Protein AF-A0A2D6YEF2-F1 (afdb_monomer)

Sequence (203 aa):
MHTFGLIISHMIIDLLSVIAIGTLFIRFSEKKTMFIAQSYCLVLIFKCYLKAYIGMPLSEWMMLLGWSIPSGHTIAYGTVYGLILDPRKQLLQFLVVILLTGSALVYCGYHQPIDILVAAMFLFLILTFLRAIMAFDIFSRLAIACVISYWSMHQGILSNTNVQWFYFKWMIIAYGVEYLFQRIGFYDPNQFKWVQRLRVYSL

Solvent-accessible surface area (backbone atoms only — not comparable to full-atom values): 10954 Å² total; per-residue (Å²): 133,61,72,68,59,47,53,51,30,51,50,53,55,52,50,53,50,51,53,53,53,50,52,42,59,78,38,56,62,36,68,67,38,42,53,44,54,28,48,52,24,53,48,54,31,45,47,34,19,47,17,42,72,65,59,38,67,40,53,75,91,73,63,83,79,52,53,32,32,47,30,63,64,50,36,51,53,45,50,51,47,50,63,72,40,53,51,93,83,34,42,67,63,46,50,49,54,47,49,54,48,40,52,26,37,38,71,66,58,68,37,57,73,64,24,42,52,53,15,52,56,53,38,53,54,50,54,53,50,53,60,59,49,64,76,48,57,72,66,61,42,50,52,52,52,50,52,54,45,54,52,27,55,67,74,9,66,84,32,61,56,68,60,37,52,52,31,51,54,52,25,54,50,37,52,53,52,48,52,50,36,63,73,74,58,61,46,65,81,80,76,48,73,68,66,58,59,62,64,68,75,75,117

pLDDT: mean 85.13, std 14.66, range [31.3, 97.31]

Foldseek 3Di:
DDPVLLVVLVVLLVVLVCVLVVVLVVCVLALLSLLLLLLLLLQLLLQLLQQQVVVAFWDVVVPTDGGQAAPPSLLNSLSSCCSVDVCVVCVVVSVVSLCSNLVSCVSNVGHDNVNSVRSVVVSVVSSVVSVVCVLDDLVSSLVVSVVSLVVSLVSSVVGDSVSSVVSVVSSVVSSVVSVVCVVVVSHDPVVCPVSVVVVVPPD

Radius of gyration: 17.76 Å; Cα contacts (8 Å, |Δi|>4): 213; chains: 1; bounding box: 55×36×46 Å

Nearest PDB structures (foldseek):
  5dwe-assembly1_B  TM=2.142E-01  e=3.622E+00  Homo sapiens
  5duh-assembly1_B  TM=1.909E-01  e=4.449E+00  Homo sapiens
  5dug-assembly1_B  TM=2.177E-01  e=6.375E+00  Homo sapiens
  5krl-assembly1_B  TM=1.935E-01  e=9.617E+00  Homo sapiens

Mean predicted aligned error: 6.7 Å

Structure (mmCIF, N/CA/C/O backbone):
data_AF-A0A2D6YEF2-F1
#
_entry.id   AF-A0A2D6YEF2-F1
#
loop_
_atom_site.group_PDB
_atom_site.id
_atom_site.type_symbol
_atom_site.label_atom_id
_atom_site.label_alt_id
_atom_site.label_comp_id
_atom_site.label_asym_id
_atom_site.label_entity_id
_atom_site.label_seq_id
_atom_site.pdbx_PDB_ins_code
_atom_site.Cartn_x
_atom_site.Cartn_y
_atom_site.Cartn_z
_atom_site.occupancy
_atom_site.B_iso_or_equiv
_atom_site.auth_seq_id
_atom_site.auth_comp_id
_atom_site.auth_asym_id
_atom_site.auth_atom_id
_atom_site.pdbx_PDB_model_num
ATOM 1 N N . MET A 1 1 ? 20.423 8.146 -20.748 1.00 64.62 1 MET A N 1
ATOM 2 C CA . MET A 1 1 ? 19.628 8.869 -19.723 1.00 64.62 1 MET A CA 1
ATOM 3 C C . MET A 1 1 ? 20.496 9.950 -19.103 1.00 64.62 1 MET A C 1
ATOM 5 O O . MET A 1 1 ? 21.686 9.714 -18.944 1.00 64.62 1 MET A O 1
ATOM 9 N N . HIS A 1 2 ? 19.940 11.120 -18.780 1.00 81.88 2 HIS A N 1
ATOM 10 C CA . HIS A 1 2 ? 20.699 12.196 -18.133 1.00 81.88 2 HIS A CA 1
ATOM 11 C C . HIS A 1 2 ? 20.832 11.916 -16.630 1.00 81.88 2 HIS A C 1
ATOM 13 O O . HIS A 1 2 ? 19.819 11.777 -15.947 1.00 81.88 2 HIS A O 1
ATOM 19 N N . THR A 1 3 ? 22.061 11.882 -16.104 1.00 87.38 3 THR A N 1
ATOM 20 C CA . THR A 1 3 ? 22.360 11.617 -14.680 1.00 87.38 3 THR A CA 1
ATOM 21 C C . THR A 1 3 ? 21.552 12.506 -13.734 1.00 87.38 3 THR A C 1
ATOM 23 O O . THR A 1 3 ? 21.020 12.037 -12.734 1.00 87.38 3 THR A O 1
ATOM 26 N N . PHE A 1 4 ? 21.379 13.779 -14.092 1.00 89.75 4 PHE A N 1
ATOM 27 C CA . PHE A 1 4 ? 20.580 14.730 -13.322 1.00 89.75 4 PHE A CA 1
ATOM 28 C C . PHE A 1 4 ? 19.095 14.336 -13.222 1.00 89.75 4 PHE A C 1
ATOM 30 O O . PHE A 1 4 ? 18.503 14.420 -12.149 1.00 89.75 4 PHE A O 1
ATOM 37 N N . GLY A 1 5 ? 18.497 13.844 -14.312 1.00 88.75 5 GLY A N 1
ATOM 38 C CA . GLY A 1 5 ? 17.101 13.401 -14.305 1.00 88.75 5 GLY A CA 1
ATOM 39 C C . GLY A 1 5 ? 16.879 12.142 -13.463 1.00 88.75 5 GLY A C 1
ATOM 40 O O . GLY A 1 5 ? 15.833 12.006 -12.828 1.00 88.75 5 GLY A O 1
ATOM 41 N N . LEU A 1 6 ? 17.872 11.245 -13.404 1.00 88.94 6 LEU A N 1
ATOM 42 C CA . LEU A 1 6 ? 17.829 10.065 -12.534 1.00 88.94 6 LEU A CA 1
ATOM 43 C C . LEU A 1 6 ? 17.826 10.480 -11.060 1.00 88.94 6 LEU A C 1
ATOM 45 O O . LEU A 1 6 ? 16.986 10.009 -10.298 1.00 88.94 6 LEU A O 1
ATOM 49 N N . ILE A 1 7 ? 18.704 11.415 -10.681 1.00 91.62 7 ILE A N 1
ATOM 50 C CA . ILE A 1 7 ? 18.758 11.964 -9.318 1.00 91.62 7 ILE A CA 1
ATOM 51 C C . ILE A 1 7 ? 17.404 12.567 -8.934 1.00 91.62 7 ILE A C 1
ATOM 53 O O . ILE A 1 7 ? 16.855 12.211 -7.894 1.00 91.62 7 ILE A O 1
ATOM 57 N N . ILE A 1 8 ? 16.824 13.412 -9.794 1.00 92.81 8 ILE A N 1
ATOM 58 C CA . ILE A 1 8 ? 15.500 14.003 -9.547 1.00 92.81 8 ILE A CA 1
ATOM 59 C C . ILE A 1 8 ? 14.435 12.918 -9.362 1.00 92.81 8 ILE A C 1
ATOM 61 O O . ILE A 1 8 ? 13.640 12.993 -8.429 1.00 92.81 8 ILE A O 1
ATOM 65 N N . SER A 1 9 ? 14.424 11.900 -10.222 1.00 91.62 9 SER A N 1
ATOM 66 C CA . SER A 1 9 ? 13.423 10.829 -10.166 1.00 91.62 9 SER A CA 1
ATOM 67 C C . SER A 1 9 ? 13.487 10.055 -8.847 1.00 91.62 9 SER A C 1
ATOM 69 O O . SER A 1 9 ? 12.449 9.799 -8.239 1.00 91.62 9 SER A O 1
ATOM 71 N N . HIS A 1 10 ? 14.690 9.760 -8.347 1.00 91.31 10 HIS A N 1
ATOM 72 C CA . HIS A 1 10 ? 14.875 9.166 -7.021 1.00 91.31 10 HIS A CA 1
ATOM 73 C C . HIS A 1 10 ? 14.431 10.098 -5.891 1.00 91.31 10 HIS A C 1
ATOM 75 O O . HIS A 1 10 ? 13.671 9.677 -5.021 1.00 91.31 10 HIS A O 1
ATOM 81 N N . MET A 1 11 ? 14.809 11.380 -5.950 1.00 93.44 11 MET A N 1
ATOM 82 C CA . MET A 1 11 ? 14.407 12.369 -4.944 1.00 93.44 11 MET A CA 1
ATOM 83 C C . MET A 1 11 ? 12.884 12.505 -4.827 1.00 93.44 11 MET A C 1
ATOM 85 O O . MET A 1 11 ? 12.378 12.682 -3.723 1.00 93.44 11 MET A O 1
ATOM 89 N N . ILE A 1 12 ? 12.139 12.399 -5.934 1.00 92.88 12 ILE A N 1
ATOM 90 C CA . ILE A 1 12 ? 10.667 12.411 -5.911 1.00 92.88 12 ILE A CA 1
ATOM 91 C C . ILE A 1 12 ? 10.128 11.227 -5.099 1.00 92.88 12 ILE A C 1
ATOM 93 O O . ILE A 1 12 ? 9.247 11.409 -4.258 1.00 92.88 12 ILE A O 1
ATOM 97 N N . ILE A 1 13 ? 10.655 10.022 -5.324 1.00 92.56 13 ILE A N 1
ATOM 98 C CA . ILE A 1 13 ? 10.230 8.802 -4.621 1.00 92.56 13 ILE A CA 1
ATOM 99 C C . ILE A 1 13 ? 10.571 8.873 -3.126 1.00 92.56 13 ILE A C 1
ATOM 101 O O . ILE A 1 13 ? 9.729 8.557 -2.277 1.00 92.56 13 ILE A O 1
ATOM 105 N N . ASP A 1 14 ? 11.768 9.349 -2.790 1.00 91.75 14 ASP A N 1
ATOM 106 C CA . ASP A 1 14 ? 12.200 9.512 -1.401 1.00 91.75 14 ASP A CA 1
ATOM 107 C C . ASP A 1 14 ? 11.353 10.563 -0.679 1.00 91.75 14 ASP A C 1
ATOM 109 O O . ASP A 1 14 ? 10.862 10.323 0.427 1.00 91.75 14 ASP A O 1
ATOM 113 N N . LEU A 1 15 ? 11.084 11.699 -1.329 1.00 93.62 15 LEU A N 1
ATOM 114 C CA . LEU A 1 15 ? 10.247 12.759 -0.775 1.00 93.62 15 LEU A CA 1
ATOM 115 C C . LEU A 1 15 ? 8.815 12.275 -0.511 1.00 93.62 15 LEU A C 1
ATOM 117 O O . LEU A 1 15 ? 8.274 12.528 0.567 1.00 93.62 15 LEU A O 1
ATOM 121 N N . LEU A 1 16 ? 8.206 11.544 -1.450 1.00 92.56 16 LEU A N 1
ATOM 122 C CA . LEU A 1 16 ? 6.883 10.941 -1.248 1.00 92.56 16 LEU A CA 1
ATOM 123 C C . LEU A 1 16 ? 6.893 9.948 -0.075 1.00 92.56 16 LEU A C 1
ATOM 125 O O . LEU A 1 16 ? 5.974 9.936 0.742 1.00 92.56 16 LEU A O 1
ATOM 129 N N . SER A 1 17 ? 7.956 9.157 0.071 1.00 91.00 17 SER A N 1
ATOM 130 C CA . SER A 1 17 ? 8.101 8.233 1.204 1.00 91.00 17 SER A CA 1
ATOM 131 C C . SER A 1 17 ? 8.155 8.968 2.539 1.00 91.00 17 SER A C 1
ATOM 133 O O . SER A 1 17 ? 7.430 8.615 3.470 1.00 91.00 17 SER A O 1
ATOM 135 N N . VAL A 1 18 ? 8.974 10.018 2.627 1.00 92.81 18 VAL A N 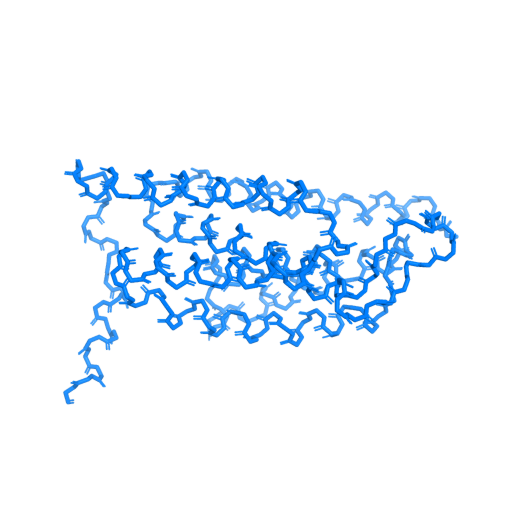1
ATOM 136 C CA . VAL A 1 18 ? 9.128 10.831 3.840 1.00 92.81 18 VAL A CA 1
ATOM 137 C C . VAL A 1 18 ? 7.818 11.528 4.198 1.00 92.81 18 VAL A C 1
ATOM 139 O O . VAL A 1 18 ? 7.412 11.494 5.358 1.00 92.81 18 VAL A O 1
ATOM 142 N N . ILE A 1 19 ? 7.109 12.100 3.220 1.00 92.00 19 ILE A N 1
ATOM 143 C CA . ILE A 1 19 ? 5.803 12.738 3.449 1.00 92.00 19 ILE A CA 1
ATOM 144 C C . ILE A 1 19 ? 4.781 11.714 3.954 1.00 92.00 19 ILE A C 1
ATOM 146 O O . ILE A 1 19 ? 4.047 11.998 4.905 1.00 92.00 19 ILE A O 1
ATOM 150 N N . ALA A 1 20 ? 4.726 10.524 3.349 1.00 88.44 20 ALA A N 1
ATOM 151 C CA . ALA A 1 20 ? 3.811 9.465 3.762 1.00 88.44 20 ALA A CA 1
ATOM 152 C C . ALA A 1 20 ? 4.089 9.009 5.203 1.00 88.44 20 ALA A C 1
ATOM 154 O O . ALA A 1 20 ? 3.181 9.019 6.036 1.00 88.44 20 ALA A O 1
ATOM 155 N N . ILE A 1 21 ? 5.344 8.675 5.519 1.00 89.81 21 ILE A N 1
ATOM 156 C CA . ILE A 1 21 ? 5.757 8.231 6.858 1.00 89.81 21 ILE A CA 1
ATOM 157 C C . ILE A 1 21 ? 5.539 9.343 7.885 1.00 89.81 21 ILE A C 1
ATOM 159 O O . ILE A 1 21 ? 4.951 9.093 8.935 1.00 89.81 21 ILE A O 1
ATOM 163 N N . GLY A 1 22 ? 5.942 10.577 7.572 1.00 86.94 22 GLY A N 1
ATOM 164 C CA . GLY A 1 22 ? 5.754 11.734 8.446 1.00 86.94 22 GLY A CA 1
ATOM 165 C C . GLY A 1 22 ? 4.279 11.993 8.754 1.00 86.94 22 GLY A C 1
ATOM 166 O O . GLY A 1 22 ? 3.919 12.219 9.906 1.00 86.94 22 GLY A O 1
ATOM 167 N N . THR A 1 23 ? 3.399 11.869 7.756 1.00 87.25 23 THR A N 1
ATOM 168 C CA . THR A 1 23 ? 1.949 12.025 7.953 1.00 87.25 23 THR A CA 1
ATOM 169 C C . THR A 1 23 ? 1.379 10.932 8.857 1.00 87.25 23 THR A C 1
ATOM 171 O O . THR A 1 23 ? 0.589 11.237 9.751 1.00 87.25 23 THR A O 1
ATOM 174 N N . LEU A 1 24 ? 1.779 9.670 8.656 1.00 88.00 24 LEU A N 1
ATOM 175 C CA . LEU A 1 24 ? 1.351 8.557 9.511 1.00 88.00 24 LEU A CA 1
ATOM 176 C C . LEU A 1 24 ? 1.879 8.714 10.940 1.00 88.00 24 LEU A C 1
ATOM 178 O O . LEU A 1 24 ? 1.151 8.444 11.889 1.00 88.00 24 LEU A O 1
ATOM 182 N N . PHE A 1 25 ? 3.107 9.201 11.106 1.00 87.75 25 PHE A N 1
ATOM 183 C CA . PHE A 1 25 ? 3.687 9.443 12.421 1.00 87.75 25 PHE A CA 1
ATOM 184 C C . PHE A 1 25 ? 2.953 10.556 13.174 1.00 87.75 25 PHE A C 1
ATOM 186 O O . PHE A 1 25 ? 2.563 10.360 14.318 1.00 87.75 25 PHE A O 1
ATOM 193 N N . ILE A 1 26 ? 2.680 11.695 12.529 1.00 84.94 26 ILE A N 1
ATOM 194 C CA . ILE A 1 26 ? 1.927 12.803 13.147 1.00 84.94 26 ILE A CA 1
ATOM 195 C C . ILE A 1 26 ? 0.517 12.349 13.553 1.00 84.94 26 ILE A C 1
ATOM 197 O O . ILE A 1 26 ? -0.007 12.772 14.580 1.00 84.94 26 ILE A O 1
ATOM 201 N N . ARG A 1 27 ? -0.095 11.465 12.759 1.00 83.50 27 ARG A N 1
ATOM 202 C CA . ARG A 1 27 ? -1.463 10.971 12.955 1.00 83.50 27 ARG A CA 1
ATOM 203 C C . ARG A 1 27 ? -1.519 9.598 13.620 1.00 83.50 27 ARG A C 1
ATOM 205 O O . ARG A 1 27 ? -2.524 8.904 13.478 1.00 83.50 27 ARG A O 1
ATOM 212 N N . PHE A 1 28 ? -0.475 9.166 14.328 1.00 82.69 28 PHE A N 1
ATOM 213 C CA . PHE A 1 28 ? -0.400 7.806 14.882 1.00 82.69 28 PHE A CA 1
ATOM 214 C C . PHE A 1 28 ? -1.533 7.483 15.872 1.00 82.69 28 PHE A C 1
ATOM 216 O O . PHE A 1 28 ? -1.927 6.325 16.014 1.00 82.69 28 PHE A O 1
ATOM 223 N N . SER A 1 29 ? -2.075 8.512 16.527 1.00 78.31 29 SER A N 1
ATOM 224 C CA . SER A 1 29 ? -3.212 8.415 17.440 1.00 78.31 29 SER A CA 1
ATOM 225 C C . SER A 1 29 ? -4.566 8.359 16.741 1.00 78.31 29 SER A C 1
ATOM 227 O O . SER A 1 29 ? -5.578 8.213 17.414 1.00 78.31 29 SER A O 1
ATOM 229 N N . GLU A 1 30 ? -4.626 8.430 15.409 1.00 83.88 30 GLU A N 1
ATOM 230 C CA . GLU A 1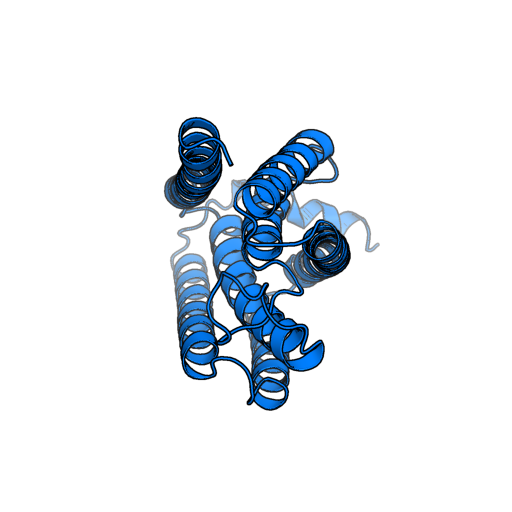 30 ? -5.866 8.250 14.659 1.00 83.88 30 GLU A CA 1
ATOM 231 C C . GLU A 1 30 ? -6.090 6.765 14.349 1.00 83.88 30 GLU A C 1
ATOM 233 O O . GLU A 1 30 ? -5.211 6.069 13.831 1.00 83.88 30 GLU A O 1
ATOM 238 N N . LYS A 1 31 ? -7.317 6.266 14.543 1.00 81.75 31 LYS A N 1
ATOM 239 C CA . LYS A 1 31 ? -7.671 4.889 14.142 1.00 81.75 31 LYS A CA 1
ATOM 240 C C . LYS A 1 31 ? -7.444 4.650 12.647 1.00 81.75 31 LYS A C 1
ATOM 242 O O . LYS A 1 31 ? -7.051 3.562 12.228 1.00 81.75 31 LYS A O 1
ATOM 247 N N . LYS A 1 32 ? -7.669 5.690 11.839 1.00 85.69 32 LYS A N 1
ATOM 248 C CA . LYS A 1 32 ? -7.445 5.666 10.392 1.00 85.69 32 LYS A CA 1
ATOM 249 C C . LYS A 1 32 ? -5.995 5.312 10.052 1.00 85.69 32 LYS A C 1
ATOM 251 O O . LYS A 1 32 ? -5.768 4.562 9.109 1.00 85.69 32 LYS A O 1
ATOM 256 N N . THR A 1 33 ? -5.032 5.784 10.835 1.00 88.19 33 THR A N 1
ATOM 257 C CA . THR A 1 33 ? -3.606 5.509 10.628 1.00 88.19 33 THR A CA 1
ATOM 258 C C . THR A 1 33 ? -3.266 4.042 10.852 1.00 88.19 33 THR A C 1
ATOM 260 O O . THR A 1 33 ? -2.566 3.452 10.031 1.00 88.19 33 THR A O 1
ATOM 263 N N . MET A 1 34 ? -3.831 3.410 11.886 1.00 89.94 34 MET A N 1
ATOM 264 C CA . MET A 1 34 ? -3.661 1.963 12.082 1.00 89.94 34 MET A CA 1
ATOM 265 C C . MET A 1 34 ? -4.285 1.158 10.946 1.00 89.94 34 MET A C 1
ATOM 267 O O . MET A 1 34 ? -3.663 0.224 10.442 1.00 89.94 34 MET A O 1
ATOM 271 N N . PHE A 1 35 ? -5.465 1.569 10.477 1.00 92.12 35 PHE A N 1
ATOM 272 C CA . PHE A 1 35 ? -6.084 0.946 9.311 1.00 92.12 35 PHE A CA 1
ATOM 273 C C . PHE A 1 35 ? -5.213 1.083 8.050 1.00 92.12 35 PHE A C 1
ATOM 275 O O . PHE A 1 35 ? -5.093 0.128 7.284 1.00 92.12 35 PHE A O 1
ATOM 282 N N . ILE A 1 36 ? -4.557 2.233 7.845 1.00 93.06 36 ILE A N 1
ATOM 283 C CA . ILE A 1 36 ? -3.606 2.427 6.739 1.00 93.06 36 ILE A CA 1
ATOM 284 C C . ILE A 1 36 ? -2.412 1.477 6.875 1.00 93.06 36 ILE A C 1
ATOM 286 O O . ILE A 1 36 ? -2.050 0.835 5.893 1.00 93.06 36 ILE A O 1
ATOM 290 N N . ALA A 1 37 ? -1.831 1.338 8.069 1.00 92.81 37 ALA A N 1
ATOM 291 C CA . ALA A 1 37 ? -0.698 0.440 8.304 1.00 92.81 37 ALA A CA 1
ATOM 292 C C . ALA A 1 37 ? -1.055 -1.037 8.044 1.00 92.81 37 ALA A C 1
ATOM 294 O O . ALA A 1 37 ? -0.313 -1.750 7.364 1.00 92.81 37 ALA A O 1
ATOM 295 N N . GLN A 1 38 ? -2.223 -1.482 8.517 1.00 94.75 38 GLN A N 1
ATOM 296 C CA . GLN A 1 38 ? -2.754 -2.827 8.255 1.00 94.75 38 GLN A CA 1
ATOM 297 C C . GLN A 1 38 ? -2.984 -3.048 6.755 1.00 94.75 38 GLN A C 1
ATOM 299 O O . GLN A 1 38 ? -2.537 -4.047 6.191 1.00 94.75 38 GLN A O 1
ATOM 304 N N . SER A 1 39 ? -3.636 -2.084 6.101 1.00 95.50 39 SER A N 1
ATOM 305 C CA . SER A 1 39 ? -3.935 -2.121 4.668 1.00 95.50 39 SER A CA 1
ATOM 306 C C . SER A 1 39 ? -2.669 -2.154 3.820 1.00 95.50 39 SER A C 1
ATOM 308 O O . SER A 1 39 ? -2.597 -2.909 2.857 1.00 95.50 39 SER A O 1
ATOM 310 N N . TYR A 1 40 ? -1.654 -1.373 4.190 1.00 95.12 40 TYR A N 1
ATOM 311 C CA . TYR A 1 40 ? -0.357 -1.359 3.524 1.00 95.12 40 TYR A CA 1
ATOM 312 C C . TYR A 1 40 ? 0.291 -2.746 3.541 1.00 95.12 40 TYR A C 1
ATOM 314 O O . TYR A 1 40 ? 0.697 -3.246 2.493 1.00 95.12 40 TYR A O 1
ATOM 322 N N . CYS A 1 41 ? 0.315 -3.408 4.701 1.00 95.75 41 CYS A N 1
ATOM 323 C CA . CYS A 1 41 ? 0.861 -4.759 4.819 1.00 95.75 41 CYS A CA 1
ATOM 324 C C . CYS A 1 41 ? 0.071 -5.769 3.971 1.00 95.75 41 CYS A C 1
ATOM 326 O O . CYS A 1 41 ? 0.671 -6.517 3.200 1.00 95.75 41 CYS A O 1
ATOM 328 N N . LEU A 1 42 ? -1.265 -5.744 4.054 1.00 96.25 42 LEU A N 1
ATOM 329 C CA . LEU A 1 42 ? -2.142 -6.622 3.270 1.00 96.25 42 LEU A CA 1
ATOM 330 C C . LEU A 1 42 ? -1.909 -6.460 1.763 1.00 96.25 42 LEU A C 1
ATOM 332 O O . LEU A 1 42 ? -1.785 -7.438 1.027 1.00 96.25 42 LEU A O 1
ATOM 336 N N . VAL A 1 43 ? -1.812 -5.215 1.303 1.00 95.69 43 VAL A N 1
ATOM 337 C CA . VAL A 1 43 ? -1.599 -4.900 -0.107 1.00 95.69 43 VAL A CA 1
ATOM 338 C C . VAL A 1 43 ? -0.227 -5.351 -0.589 1.00 95.69 43 VAL A C 1
ATOM 340 O O . VAL A 1 43 ? -0.113 -5.820 -1.718 1.00 95.69 43 VAL A O 1
ATOM 343 N N . LEU A 1 44 ? 0.816 -5.253 0.236 1.00 93.50 44 LEU A N 1
ATOM 344 C CA . LEU A 1 44 ? 2.140 -5.735 -0.153 1.00 93.50 44 LEU A CA 1
ATOM 345 C C . LEU A 1 44 ? 2.198 -7.258 -0.278 1.00 93.50 44 LEU A C 1
ATOM 347 O O . LEU A 1 44 ? 2.838 -7.749 -1.207 1.00 93.50 44 LEU A O 1
ATOM 351 N N . ILE A 1 45 ? 1.480 -7.989 0.578 1.00 93.94 45 ILE A N 1
ATOM 352 C CA . ILE A 1 45 ? 1.305 -9.442 0.435 1.00 93.94 45 ILE A CA 1
ATOM 353 C C . ILE A 1 45 ? 0.581 -9.751 -0.882 1.00 93.94 45 ILE A C 1
ATOM 355 O O . ILE A 1 45 ? 1.086 -10.513 -1.707 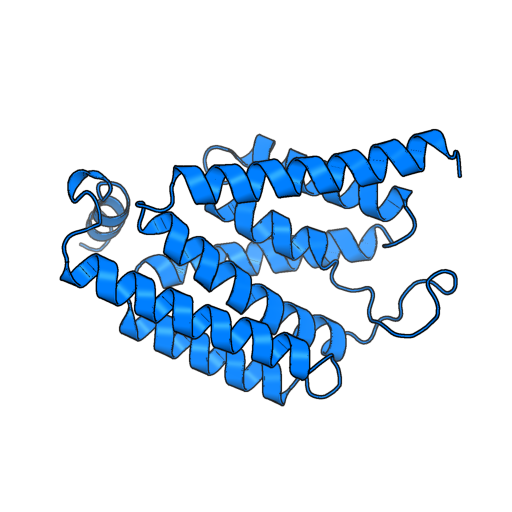1.00 93.94 45 ILE A O 1
ATOM 359 N N . PHE A 1 46 ? -0.563 -9.103 -1.123 1.00 93.06 46 PHE A N 1
ATOM 360 C CA . PHE A 1 46 ? -1.368 -9.317 -2.329 1.00 93.06 46 PHE A CA 1
ATOM 361 C C . PHE A 1 46 ? -0.618 -8.947 -3.620 1.00 93.06 46 PHE A C 1
ATOM 363 O O . PHE A 1 46 ? -0.686 -9.654 -4.621 1.00 93.06 46 PHE A O 1
ATOM 370 N N . LYS A 1 47 ? 0.172 -7.873 -3.597 1.00 91.69 47 LYS A N 1
ATOM 371 C CA . LYS A 1 47 ? 1.047 -7.464 -4.703 1.00 91.69 47 LYS A CA 1
ATOM 372 C C . LYS A 1 47 ? 2.081 -8.538 -5.037 1.00 91.69 47 LYS A C 1
ATOM 374 O O . LYS A 1 47 ? 2.345 -8.755 -6.216 1.00 91.69 47 LYS A O 1
ATOM 379 N N . CYS A 1 48 ? 2.710 -9.167 -4.043 1.00 89.88 48 CYS A N 1
ATOM 380 C CA . CYS A 1 48 ? 3.670 -10.244 -4.299 1.00 89.88 48 CYS A CA 1
ATOM 381 C C . CYS A 1 48 ? 2.996 -11.433 -4.995 1.00 89.88 48 CYS A C 1
ATOM 383 O O . CYS A 1 48 ? 3.556 -11.965 -5.952 1.00 89.88 48 CYS A O 1
ATOM 385 N N . TYR A 1 49 ? 1.766 -11.769 -4.595 1.00 90.56 49 TYR A N 1
ATOM 386 C CA . TYR A 1 49 ? 0.932 -12.720 -5.329 1.00 90.56 49 TYR A CA 1
ATOM 387 C C . TYR A 1 49 ? 0.695 -12.274 -6.781 1.00 90.56 49 TYR A C 1
ATOM 389 O O . TYR A 1 49 ? 1.020 -13.029 -7.692 1.00 90.56 49 TYR A O 1
ATOM 397 N N . LEU A 1 50 ? 0.215 -11.046 -7.018 1.00 90.88 50 LEU A N 1
ATOM 398 C CA . LEU A 1 50 ? -0.035 -10.543 -8.379 1.00 90.88 50 LEU A CA 1
ATOM 399 C C . LEU A 1 50 ? 1.220 -10.600 -9.257 1.00 90.88 50 LEU A C 1
ATOM 401 O O . LEU A 1 50 ? 1.142 -10.972 -10.423 1.00 90.88 50 LEU A O 1
ATOM 405 N N . LYS A 1 51 ? 2.378 -10.270 -8.681 1.00 89.44 51 LYS A N 1
ATOM 406 C CA . LYS A 1 51 ? 3.679 -10.356 -9.348 1.00 89.44 51 LYS A CA 1
ATOM 407 C C . LYS A 1 51 ? 4.027 -11.785 -9.767 1.00 89.44 51 LYS A C 1
ATOM 409 O O . LYS A 1 51 ? 4.378 -11.999 -10.922 1.00 89.44 51 LYS A O 1
ATOM 414 N N . ALA A 1 52 ? 3.894 -12.752 -8.856 1.00 86.62 52 ALA A N 1
ATOM 415 C CA . ALA A 1 52 ? 4.083 -14.172 -9.173 1.00 86.62 52 ALA A CA 1
ATOM 416 C C . ALA A 1 52 ? 3.082 -14.675 -10.221 1.00 86.62 52 ALA A C 1
ATOM 418 O O . ALA A 1 52 ? 3.461 -15.435 -11.103 1.00 86.62 52 ALA A O 1
ATOM 419 N N . TYR A 1 53 ? 1.820 -14.259 -10.113 1.00 89.19 53 TYR A N 1
ATOM 420 C CA . TYR A 1 53 ? 0.742 -14.736 -10.971 1.00 89.19 53 TYR A CA 1
ATOM 421 C C . TYR A 1 53 ? 0.871 -14.230 -12.411 1.00 89.19 53 TYR A C 1
ATOM 423 O O . TYR A 1 53 ? 0.671 -14.992 -13.350 1.00 89.19 53 TYR A O 1
ATOM 431 N N . ILE A 1 54 ? 1.213 -12.950 -12.593 1.00 90.00 54 ILE A N 1
ATOM 432 C CA . ILE A 1 54 ? 1.370 -12.355 -13.928 1.00 90.00 54 ILE A CA 1
ATOM 433 C C . ILE A 1 54 ? 2.679 -12.811 -14.576 1.00 90.00 54 ILE A C 1
ATOM 435 O O . ILE A 1 54 ? 2.721 -13.009 -15.787 1.00 90.00 54 ILE A O 1
ATOM 439 N N . GLY A 1 55 ? 3.749 -12.975 -13.792 1.00 86.56 55 GLY A N 1
ATOM 440 C CA . GLY A 1 55 ? 4.989 -13.570 -14.286 1.00 86.56 55 GLY A CA 1
ATOM 441 C C . GLY A 1 55 ? 5.725 -12.729 -15.337 1.00 86.56 55 GLY A C 1
ATOM 442 O O . GLY A 1 55 ? 6.528 -13.267 -16.095 1.00 86.56 55 GLY A O 1
ATOM 443 N N . MET A 1 56 ? 5.467 -11.417 -15.416 1.00 86.50 56 MET A N 1
ATOM 444 C CA . MET A 1 56 ? 6.162 -10.557 -16.377 1.00 86.50 56 MET A CA 1
ATOM 445 C C . MET A 1 56 ? 7.550 -10.184 -15.839 1.00 86.50 56 MET A C 1
ATOM 447 O O . MET A 1 56 ? 7.628 -9.588 -14.758 1.00 86.50 56 MET A O 1
ATOM 451 N N . PRO A 1 57 ? 8.644 -10.533 -16.539 1.00 83.50 57 PRO A N 1
ATOM 452 C CA . PRO A 1 57 ? 9.993 -10.284 -16.050 1.00 83.50 57 PRO A CA 1
ATOM 453 C C . PRO A 1 57 ? 10.311 -8.786 -16.012 1.00 83.50 57 PRO A C 1
ATOM 455 O O . PRO A 1 57 ? 9.765 -7.983 -16.774 1.00 83.50 57 PRO A O 1
ATOM 458 N N . LEU A 1 58 ? 11.217 -8.410 -15.110 1.00 79.81 58 LEU A N 1
ATOM 459 C CA . LEU A 1 58 ? 11.848 -7.092 -15.131 1.00 79.81 58 LEU A CA 1
ATOM 460 C C . LEU A 1 58 ? 12.612 -6.867 -16.439 1.00 79.81 58 LEU A C 1
ATOM 462 O O . LEU A 1 58 ? 13.054 -7.805 -17.101 1.00 79.81 58 LEU A O 1
ATOM 466 N N . SER A 1 59 ? 12.795 -5.597 -16.782 1.00 73.75 59 SER A N 1
ATOM 467 C CA . SER A 1 59 ? 13.644 -5.188 -17.897 1.00 73.75 59 SER A CA 1
ATOM 468 C C . SER A 1 59 ? 15.056 -5.763 -17.759 1.00 73.75 59 SER A C 1
ATOM 470 O O . SER A 1 59 ? 15.624 -5.750 -16.666 1.00 73.75 59 SER A O 1
ATOM 472 N N . GLU A 1 60 ? 15.640 -6.198 -18.8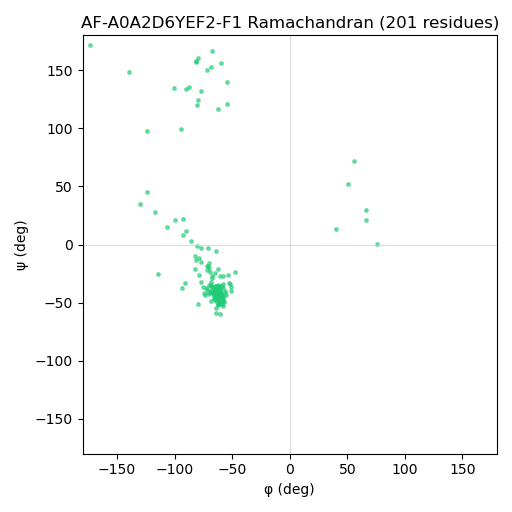76 1.00 70.00 60 GLU A N 1
ATOM 473 C CA . GLU A 1 60 ? 16.918 -6.930 -18.930 1.00 70.00 60 GLU A CA 1
ATOM 474 C C . GLU A 1 60 ? 18.068 -6.232 -18.185 1.00 70.00 60 GLU A C 1
ATOM 476 O O . GLU A 1 60 ? 18.891 -6.883 -17.543 1.00 70.00 60 GLU A O 1
ATOM 481 N N . TRP A 1 61 ? 18.082 -4.897 -18.182 1.00 69.75 61 TRP A N 1
ATOM 482 C CA . TRP A 1 61 ? 19.109 -4.091 -17.521 1.00 69.75 61 TRP A CA 1
ATOM 483 C C . TRP A 1 61 ? 19.051 -4.128 -15.975 1.00 69.75 61 TRP A C 1
ATOM 485 O O . TRP A 1 61 ? 20.033 -3.773 -15.329 1.00 69.75 61 TRP A O 1
ATOM 495 N N . MET A 1 62 ? 17.947 -4.591 -15.366 1.00 62.78 62 MET A N 1
ATOM 496 C CA . MET A 1 62 ? 17.789 -4.743 -13.905 1.00 62.78 62 MET A CA 1
ATOM 497 C C . MET A 1 62 ? 18.221 -6.120 -13.366 1.00 62.78 62 MET A C 1
ATOM 499 O O . MET A 1 62 ? 17.938 -6.431 -12.211 1.00 62.78 62 MET A O 1
ATOM 503 N N . MET A 1 63 ? 18.905 -6.944 -14.169 1.00 54.16 63 MET A N 1
ATOM 504 C CA . MET A 1 63 ? 19.415 -8.263 -13.763 1.00 54.16 63 MET A CA 1
ATOM 505 C C . MET A 1 63 ? 18.321 -9.214 -13.209 1.00 54.16 63 MET A C 1
ATOM 507 O O . MET A 1 63 ? 18.252 -9.493 -12.019 1.00 54.16 63 MET A O 1
ATOM 511 N N . LEU A 1 64 ? 17.459 -9.716 -14.103 1.00 53.88 64 LEU A N 1
ATOM 512 C CA . LEU A 1 64 ? 16.771 -11.033 -14.129 1.00 53.88 64 LEU A CA 1
ATOM 513 C C . LEU A 1 64 ? 16.176 -11.721 -12.867 1.00 53.88 64 LEU A C 1
ATOM 515 O O . LEU A 1 64 ? 15.781 -12.880 -12.969 1.00 53.88 64 LEU A O 1
ATOM 519 N N . LEU A 1 65 ? 16.009 -11.080 -11.708 1.00 59.22 65 LEU A N 1
ATOM 520 C CA . LEU A 1 65 ? 15.471 -11.754 -10.504 1.00 59.22 65 LEU A CA 1
ATOM 521 C C . LEU A 1 65 ? 14.232 -11.077 -9.909 1.00 59.22 65 LEU A C 1
ATOM 523 O O . LEU A 1 65 ? 14.101 -10.912 -8.695 1.00 59.22 65 LEU A O 1
ATOM 527 N N . GLY A 1 66 ? 13.278 -10.696 -10.757 1.00 69.81 66 GLY A N 1
ATOM 528 C CA . GLY A 1 66 ? 12.000 -10.200 -10.265 1.00 69.81 66 GLY A CA 1
ATOM 529 C C . GLY A 1 66 ? 10.955 -9.953 -11.339 1.00 69.81 66 GLY A C 1
ATOM 530 O O . GLY A 1 66 ? 11.224 -9.993 -12.537 1.00 69.81 66 GLY A O 1
ATOM 531 N N . TRP A 1 67 ? 9.748 -9.669 -10.861 1.00 84.81 67 TRP A N 1
ATOM 532 C CA . TRP A 1 67 ? 8.576 -9.408 -11.687 1.00 84.81 67 TRP A CA 1
ATOM 533 C C . TRP A 1 67 ? 8.314 -7.905 -11.786 1.00 84.81 67 TRP A C 1
ATOM 535 O O . TRP A 1 67 ? 8.340 -7.207 -10.761 1.00 84.81 67 TRP A O 1
ATOM 545 N N . SER A 1 68 ? 8.044 -7.397 -12.985 1.00 85.62 68 SER A N 1
ATOM 546 C CA . SER A 1 68 ? 7.746 -5.982 -13.232 1.00 85.62 68 SER A CA 1
ATOM 547 C C . SER A 1 68 ? 6.294 -5.647 -12.885 1.00 85.62 68 SER A C 1
ATOM 549 O O . SER A 1 68 ? 6.047 -4.745 -12.082 1.00 85.62 68 SER A O 1
ATOM 551 N N . ILE A 1 69 ? 5.335 -6.417 -13.403 1.00 88.12 69 ILE A N 1
ATOM 552 C CA . ILE A 1 69 ? 3.905 -6.130 -13.259 1.00 88.12 69 IL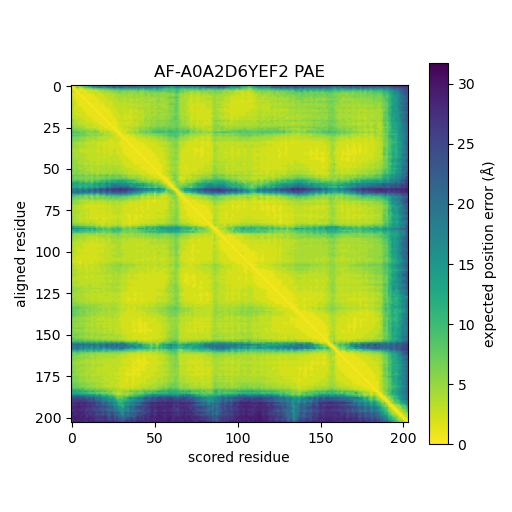E A CA 1
ATOM 553 C C . ILE A 1 69 ? 3.311 -6.794 -12.010 1.00 88.12 69 ILE A C 1
ATOM 555 O O . ILE A 1 69 ? 3.500 -7.992 -11.817 1.00 88.12 69 ILE A O 1
ATOM 559 N N . PRO A 1 70 ? 2.515 -6.070 -11.200 1.00 92.25 70 PRO A N 1
ATOM 560 C CA . PRO A 1 70 ? 2.292 -4.619 -11.233 1.00 92.25 70 PRO A CA 1
ATOM 561 C C . PRO A 1 70 ? 3.407 -3.836 -10.517 1.00 92.25 70 PRO A C 1
ATOM 563 O O . PRO A 1 70 ? 4.070 -4.356 -9.610 1.00 92.25 70 PRO A O 1
ATOM 566 N N . SER A 1 71 ? 3.562 -2.549 -10.854 1.00 92.38 71 SER A N 1
ATOM 567 C CA . SER A 1 71 ? 4.497 -1.658 -10.153 1.00 92.38 71 SER A CA 1
ATOM 568 C C . SER A 1 71 ? 4.240 -1.634 -8.647 1.00 92.38 71 SER A C 1
ATOM 570 O O . SER A 1 71 ? 3.168 -1.270 -8.151 1.00 92.38 71 SER A O 1
ATOM 572 N N . GLY A 1 72 ? 5.278 -2.006 -7.900 1.00 91.19 72 GLY A N 1
ATOM 573 C CA . GLY A 1 72 ? 5.193 -2.140 -6.457 1.00 91.19 72 GLY A CA 1
ATOM 574 C C . GLY A 1 72 ? 5.066 -0.811 -5.727 1.00 91.19 72 GLY A C 1
ATOM 575 O O . GLY A 1 72 ? 4.295 -0.721 -4.778 1.00 91.19 72 GLY A O 1
ATOM 576 N N . HIS A 1 73 ? 5.810 0.197 -6.179 1.00 92.31 73 HIS A N 1
ATOM 577 C CA . HIS A 1 73 ? 5.788 1.548 -5.623 1.00 92.31 73 HIS A CA 1
ATOM 578 C C . HIS A 1 73 ? 4.450 2.235 -5.910 1.00 92.31 73 HIS A C 1
ATOM 580 O O . HIS A 1 73 ? 3.874 2.850 -5.018 1.00 92.31 73 HIS A O 1
ATOM 586 N N . THR A 1 74 ? 3.903 2.059 -7.119 1.00 94.88 74 THR A N 1
ATOM 587 C CA . THR A 1 74 ? 2.598 2.622 -7.496 1.00 94.88 74 THR A CA 1
ATOM 588 C C . THR A 1 74 ? 1.476 2.058 -6.627 1.00 94.88 74 THR A C 1
ATOM 590 O O . THR A 1 74 ? 0.669 2.824 -6.108 1.00 94.88 74 THR A O 1
ATOM 593 N N . ILE A 1 75 ? 1.450 0.740 -6.400 1.00 95.06 75 ILE A N 1
ATOM 594 C CA . ILE A 1 75 ? 0.472 0.115 -5.497 1.00 95.06 75 ILE A CA 1
ATOM 595 C C . ILE A 1 75 ? 0.678 0.571 -4.044 1.00 95.06 75 ILE A C 1
ATOM 597 O O . ILE A 1 75 ? -0.294 0.888 -3.356 1.00 95.06 75 ILE A O 1
ATOM 601 N N . ALA A 1 76 ? 1.926 0.618 -3.574 1.00 93.25 76 ALA A N 1
ATOM 602 C CA . ALA A 1 76 ? 2.268 0.978 -2.200 1.00 93.25 76 ALA A CA 1
ATOM 603 C C . ALA A 1 76 ? 1.887 2.430 -1.868 1.00 93.25 76 ALA A C 1
ATOM 605 O O . ALA A 1 76 ? 1.054 2.663 -0.988 1.00 93.25 76 ALA A O 1
ATOM 606 N N . TYR A 1 77 ? 2.433 3.406 -2.601 1.00 93.56 77 TYR A N 1
ATOM 607 C CA . TYR A 1 77 ? 2.101 4.818 -2.397 1.00 93.56 77 TYR A CA 1
ATOM 608 C C . TYR A 1 77 ? 0.651 5.101 -2.741 1.00 93.56 77 TYR A C 1
ATOM 610 O O . TYR A 1 77 ? -0.016 5.821 -2.007 1.00 93.56 77 TYR A O 1
ATOM 618 N N . GLY A 1 78 ? 0.126 4.481 -3.795 1.00 93.44 78 GLY A N 1
ATOM 619 C CA . GLY A 1 78 ? -1.280 4.588 -4.133 1.00 93.44 78 GLY A CA 1
ATOM 620 C C . GLY A 1 78 ? -2.196 4.159 -2.990 1.00 93.44 78 GLY A C 1
ATOM 621 O O . GLY A 1 78 ? -3.176 4.835 -2.696 1.00 93.44 78 GLY A O 1
ATOM 622 N N . THR A 1 79 ? -1.869 3.075 -2.289 1.00 94.62 79 THR A N 1
ATOM 623 C CA . THR A 1 79 ? -2.672 2.619 -1.147 1.00 94.62 79 THR A CA 1
ATOM 624 C C . THR A 1 79 ? -2.574 3.599 0.014 1.00 94.62 79 THR A C 1
ATOM 626 O O . THR A 1 79 ? -3.596 4.018 0.554 1.00 94.62 79 THR A O 1
ATOM 629 N N . VAL A 1 80 ? -1.358 4.015 0.377 1.00 93.62 80 VAL A N 1
ATOM 630 C CA . VAL A 1 80 ? -1.144 4.933 1.504 1.00 93.62 80 VAL A CA 1
ATOM 631 C C . VAL A 1 80 ? -1.794 6.287 1.231 1.00 93.62 80 VAL A C 1
ATOM 633 O O . VAL A 1 80 ? -2.648 6.721 2.000 1.00 93.62 80 VAL A O 1
ATOM 636 N N . TYR A 1 81 ? -1.476 6.930 0.108 1.00 92.31 81 TYR A N 1
ATOM 637 C CA . TYR A 1 81 ? -2.045 8.226 -0.251 1.00 92.31 81 TYR A CA 1
ATOM 638 C C . TYR A 1 81 ? -3.536 8.148 -0.576 1.00 92.31 81 TYR A C 1
ATOM 640 O O . TYR A 1 81 ? -4.263 9.063 -0.215 1.00 92.31 81 TYR A O 1
ATOM 648 N N . GLY A 1 82 ? -4.026 7.070 -1.190 1.00 90.38 82 GLY A N 1
ATOM 649 C CA . GLY A 1 82 ? -5.454 6.889 -1.485 1.00 90.38 82 GLY A CA 1
ATOM 650 C C . GLY A 1 82 ? -6.323 6.630 -0.250 1.00 90.38 82 GLY A C 1
ATOM 651 O O . GLY A 1 82 ? -7.546 6.802 -0.303 1.00 90.38 82 GLY A O 1
ATOM 652 N N . LEU A 1 8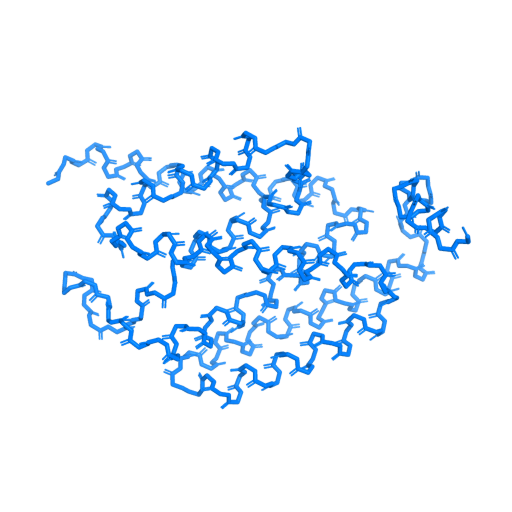3 ? -5.705 6.223 0.861 1.00 90.38 83 LEU A N 1
ATOM 653 C CA . LEU A 1 83 ? -6.356 6.151 2.164 1.00 90.38 83 LEU A CA 1
ATOM 654 C C . LEU A 1 83 ? -6.138 7.423 2.990 1.00 90.38 83 LEU A C 1
ATOM 656 O O . LEU A 1 83 ? -7.074 7.839 3.669 1.00 90.38 83 LEU A O 1
ATOM 660 N N . ILE A 1 84 ? -4.960 8.061 2.948 1.00 88.69 84 ILE A N 1
ATOM 661 C CA . ILE A 1 84 ? -4.707 9.357 3.610 1.00 88.69 84 ILE A CA 1
ATOM 662 C C . ILE A 1 84 ? -5.643 10.417 3.034 1.00 88.69 84 ILE A C 1
ATOM 664 O O . ILE A 1 84 ? -6.460 10.988 3.766 1.00 88.69 84 ILE A O 1
ATOM 668 N N . LEU A 1 85 ? -5.533 10.635 1.726 1.00 84.00 85 LEU A N 1
ATOM 669 C CA . LEU A 1 85 ? -6.409 11.491 0.948 1.00 84.00 85 LEU A CA 1
ATOM 670 C C . LEU A 1 85 ? -7.754 10.782 0.818 1.00 84.00 85 LEU A C 1
ATOM 672 O O . LEU A 1 85 ? -7.823 9.556 0.806 1.00 84.00 85 LEU A O 1
ATOM 676 N N . ASP A 1 86 ? -8.843 11.532 0.717 1.00 72.19 86 ASP A N 1
ATOM 677 C CA . ASP A 1 86 ? -10.096 10.947 0.249 1.00 72.19 86 ASP A CA 1
ATOM 678 C C . ASP A 1 86 ? -10.200 11.181 -1.261 1.00 72.19 86 ASP A C 1
ATOM 680 O O . ASP A 1 86 ? -10.591 12.283 -1.635 1.00 72.19 86 ASP A O 1
ATOM 684 N N . PRO A 1 87 ? -9.887 10.211 -2.148 1.00 60.34 87 PRO A N 1
ATOM 685 C CA . PRO A 1 87 ? -10.030 10.354 -3.594 1.00 60.34 87 PRO A CA 1
ATOM 686 C C . PRO A 1 87 ? -11.369 10.915 -4.072 1.00 60.34 87 PRO A C 1
ATOM 688 O O . PRO A 1 87 ? -11.404 11.521 -5.131 1.00 60.34 87 PRO A O 1
ATOM 691 N N . ARG A 1 88 ? -12.462 10.800 -3.305 1.00 70.12 88 ARG A N 1
ATOM 692 C CA . ARG A 1 88 ? -13.736 11.451 -3.665 1.00 70.12 88 ARG A CA 1
ATOM 693 C C . ARG A 1 88 ? -13.694 12.980 -3.558 1.00 70.12 88 ARG A C 1
ATOM 695 O O . ARG A 1 88 ? -14.496 13.654 -4.188 1.00 70.12 88 ARG A O 1
ATOM 702 N N . LYS A 1 89 ? -12.785 13.520 -2.749 1.00 77.06 89 LYS A N 1
ATOM 703 C CA . LYS A 1 89 ? -12.609 14.957 -2.471 1.00 77.06 89 LYS A CA 1
ATOM 704 C C . LYS A 1 89 ? -11.279 15.506 -2.977 1.00 77.06 89 LYS A C 1
ATOM 706 O O . LYS A 1 89 ? -11.155 16.699 -3.213 1.00 77.06 89 LYS A O 1
ATOM 711 N N . GLN A 1 90 ? -10.286 14.635 -3.096 1.00 86.25 90 GLN A N 1
ATOM 712 C CA . GLN A 1 90 ? -8.884 14.957 -3.340 1.00 86.25 90 GLN A CA 1
ATOM 713 C C . GLN A 1 90 ? -8.328 14.128 -4.506 1.00 86.25 90 GLN A C 1
ATOM 715 O O . GLN A 1 90 ? -7.170 13.711 -4.504 1.00 86.25 90 GLN A O 1
ATOM 720 N N . LEU A 1 91 ? -9.179 13.863 -5.510 1.00 87.00 91 LEU A N 1
ATOM 721 C CA . LEU A 1 91 ? -8.833 13.054 -6.680 1.00 87.00 91 LEU A CA 1
ATOM 722 C C . LEU A 1 91 ? -7.598 13.601 -7.394 1.00 87.00 91 LEU A C 1
ATOM 724 O O . LEU A 1 91 ? -6.711 12.834 -7.745 1.00 87.00 91 LEU A O 1
ATOM 728 N N . LEU A 1 92 ? -7.516 14.924 -7.568 1.00 88.88 92 LEU A N 1
ATOM 729 C CA . LEU A 1 92 ? -6.403 15.553 -8.270 1.00 88.88 92 LEU A CA 1
ATOM 730 C C . LEU A 1 92 ? -5.072 15.327 -7.541 1.00 88.88 92 LEU A C 1
ATOM 732 O O . LEU A 1 92 ? -4.109 14.914 -8.177 1.00 88.88 92 LEU A O 1
ATOM 736 N N . GLN A 1 93 ? -5.017 15.523 -6.216 1.00 89.56 93 GLN A N 1
ATOM 737 C CA . GLN A 1 93 ? -3.791 15.255 -5.451 1.00 89.56 93 GLN A CA 1
ATOM 738 C C . GLN A 1 93 ? -3.394 13.778 -5.532 1.00 89.56 93 GLN A C 1
ATOM 740 O O . GLN A 1 93 ? -2.219 13.459 -5.694 1.00 89.56 93 GLN A O 1
ATOM 745 N N . PHE A 1 94 ? -4.375 12.876 -5.464 1.00 90.19 94 PHE A N 1
ATOM 746 C CA . PHE A 1 94 ? -4.134 11.445 -5.607 1.00 90.19 94 PHE A CA 1
ATOM 747 C C . PHE A 1 94 ? -3.576 11.088 -6.995 1.00 90.19 94 PHE A C 1
ATOM 749 O O . PHE A 1 94 ? -2.572 10.385 -7.087 1.00 90.19 94 PHE A O 1
ATOM 756 N N . LEU A 1 95 ? -4.164 11.623 -8.070 1.00 90.94 95 LEU A N 1
ATOM 757 C CA . LEU A 1 95 ? -3.678 11.419 -9.437 1.00 90.94 95 LEU A CA 1
ATOM 758 C C . LEU A 1 95 ? -2.268 11.986 -9.630 1.00 90.94 95 LEU A C 1
ATOM 760 O O . LEU A 1 95 ? -1.445 11.333 -10.265 1.00 90.94 95 LEU A O 1
ATOM 764 N N . VAL A 1 96 ? -1.956 13.143 -9.037 1.00 93.12 96 VAL A N 1
ATOM 765 C CA . VAL A 1 96 ? -0.602 13.721 -9.061 1.00 93.12 96 VAL A CA 1
ATOM 766 C C . VAL A 1 96 ? 0.412 12.774 -8.418 1.00 93.12 96 VAL A C 1
ATOM 768 O O . VAL A 1 96 ? 1.461 12.539 -9.007 1.00 93.12 96 VAL A O 1
ATOM 771 N N . VAL A 1 97 ? 0.103 12.163 -7.269 1.00 92.75 97 VAL A N 1
ATOM 772 C CA . VAL A 1 97 ? 1.000 11.177 -6.633 1.00 92.75 97 VAL A CA 1
ATOM 773 C C . VAL A 1 97 ? 1.256 9.980 -7.551 1.00 92.75 97 VAL A C 1
ATOM 775 O O . VAL A 1 97 ? 2.404 9.555 -7.700 1.00 92.75 97 VAL A O 1
ATOM 778 N N . ILE A 1 98 ? 0.212 9.446 -8.192 1.00 93.69 98 ILE A N 1
ATOM 779 C CA . ILE A 1 98 ? 0.339 8.308 -9.116 1.00 93.69 98 ILE A CA 1
ATOM 780 C C . ILE A 1 98 ? 1.154 8.685 -10.353 1.00 93.69 98 ILE A C 1
ATOM 782 O O . ILE A 1 98 ? 2.027 7.915 -10.753 1.00 93.69 98 ILE A O 1
ATOM 786 N N . LEU A 1 99 ? 0.922 9.868 -10.926 1.00 94.19 99 LEU A N 1
ATOM 787 C CA . LEU A 1 99 ? 1.664 10.368 -12.084 1.00 94.19 99 LEU A CA 1
ATOM 788 C C . LEU A 1 99 ? 3.137 10.620 -11.752 1.00 94.19 99 LEU A C 1
ATOM 790 O O . LEU A 1 99 ? 4.004 10.193 -12.510 1.00 94.19 99 LEU A O 1
ATOM 794 N N . LEU A 1 100 ? 3.438 11.255 -10.617 1.00 94.81 100 LEU A N 1
ATOM 795 C CA . LEU A 1 100 ? 4.814 11.492 -10.167 1.00 94.81 100 LEU A CA 1
ATOM 796 C C . LEU A 1 100 ? 5.546 10.176 -9.898 1.00 94.81 100 LEU A C 1
ATOM 798 O O . LEU A 1 100 ? 6.653 9.976 -10.386 1.00 94.81 100 LEU A O 1
ATOM 802 N N . THR A 1 101 ? 4.900 9.245 -9.195 1.00 94.94 101 THR A N 1
ATOM 803 C CA . THR A 1 101 ? 5.467 7.915 -8.934 1.00 94.94 101 THR A CA 1
ATOM 804 C C . THR A 1 101 ? 5.703 7.159 -10.241 1.00 94.94 101 THR A C 1
ATOM 806 O O . THR A 1 101 ? 6.784 6.630 -10.471 1.00 94.94 101 THR A O 1
ATOM 809 N N . GLY A 1 102 ? 4.698 7.107 -11.118 1.00 93.69 102 GLY A N 1
ATOM 810 C CA . GLY A 1 102 ? 4.770 6.377 -12.380 1.00 93.69 102 GLY A CA 1
ATOM 811 C C . GLY A 1 102 ? 5.828 6.935 -13.324 1.00 93.69 102 GLY A C 1
ATOM 812 O O . GLY A 1 102 ? 6.650 6.179 -13.834 1.00 93.69 102 GLY A O 1
ATOM 813 N N . SER A 1 103 ? 5.846 8.256 -13.513 1.00 94.00 103 SER A N 1
ATOM 814 C CA . SER A 1 103 ? 6.827 8.925 -14.372 1.00 94.00 103 SER A CA 1
ATOM 815 C C . SER A 1 103 ? 8.253 8.762 -13.855 1.00 94.00 103 SER A C 1
ATOM 817 O O . SER A 1 103 ? 9.126 8.455 -14.658 1.00 94.00 103 SER A O 1
ATOM 819 N N . ALA A 1 104 ? 8.491 8.865 -12.543 1.00 93.38 104 ALA A N 1
ATOM 820 C CA . ALA A 1 104 ? 9.811 8.631 -11.957 1.00 93.38 104 ALA A CA 1
ATOM 821 C C . ALA A 1 104 ? 10.304 7.195 -12.202 1.00 93.38 104 ALA A C 1
ATOM 823 O O . ALA A 1 104 ? 11.447 6.989 -12.598 1.00 93.38 104 ALA A O 1
ATOM 824 N N . LEU A 1 105 ? 9.437 6.192 -12.032 1.00 91.62 105 LEU A N 1
ATOM 825 C CA . LEU A 1 105 ? 9.805 4.787 -12.246 1.00 91.62 105 LEU A CA 1
ATOM 826 C C . LEU A 1 105 ? 10.072 4.465 -13.717 1.00 91.62 105 LEU A C 1
ATOM 828 O O . LEU A 1 105 ? 11.021 3.744 -14.016 1.00 91.62 105 LEU A O 1
ATOM 832 N N . VAL A 1 106 ? 9.256 5.004 -14.626 1.00 92.75 106 VAL A N 1
ATOM 833 C CA . VAL A 1 106 ? 9.471 4.866 -16.072 1.00 92.75 106 VAL A CA 1
ATOM 834 C C . VAL A 1 106 ? 10.741 5.602 -16.487 1.00 92.75 106 VAL A C 1
ATOM 836 O O . VAL A 1 106 ? 11.534 5.065 -17.256 1.00 92.75 106 VAL A O 1
ATOM 839 N N . TYR A 1 107 ? 10.983 6.795 -15.936 1.00 91.75 107 TYR A N 1
ATOM 840 C CA . TYR A 1 107 ? 12.193 7.560 -16.213 1.00 91.75 107 TYR A CA 1
ATOM 841 C C . TYR A 1 107 ? 13.440 6.845 -15.714 1.00 91.75 107 TYR A C 1
ATOM 843 O O . TYR A 1 107 ? 14.425 6.858 -16.431 1.00 91.75 107 TYR A O 1
ATOM 851 N N . CYS A 1 108 ? 13.415 6.192 -14.547 1.00 87.75 108 CYS A N 1
ATOM 852 C CA . CYS A 1 108 ? 14.513 5.340 -14.075 1.00 87.75 108 CYS A CA 1
ATOM 853 C C . CYS A 1 108 ? 14.639 4.022 -14.858 1.00 87.75 108 CYS A C 1
ATOM 855 O O . CYS A 1 108 ? 15.547 3.244 -14.587 1.00 87.75 108 CYS A O 1
ATOM 857 N N . GLY A 1 109 ? 13.741 3.761 -15.812 1.00 87.00 109 GLY A N 1
ATOM 858 C CA . GLY A 1 109 ? 13.677 2.540 -16.610 1.00 87.00 109 GLY A CA 1
ATOM 859 C C . GLY A 1 109 ? 13.109 1.333 -15.865 1.00 87.00 109 GLY A C 1
ATOM 860 O O . GLY A 1 109 ? 13.104 0.239 -16.427 1.00 87.00 109 GLY A O 1
ATOM 861 N N . TYR A 1 110 ? 12.724 1.482 -14.588 1.00 86.44 110 TYR A N 1
ATOM 862 C CA . TYR A 1 110 ? 12.363 0.368 -13.696 1.00 86.44 110 TYR A CA 1
ATOM 863 C C . TYR A 1 110 ? 11.077 -0.330 -14.120 1.00 86.44 110 TYR A C 1
ATOM 865 O O . TYR A 1 110 ? 10.856 -1.498 -13.805 1.00 86.44 110 TYR A O 1
ATOM 873 N N . HIS A 1 111 ? 10.214 0.420 -14.796 1.00 90.94 111 HIS A N 1
ATOM 874 C CA . HIS A 1 111 ? 8.909 -0.022 -15.232 1.00 90.94 111 HIS A CA 1
ATOM 875 C C . HIS A 1 111 ? 8.617 0.498 -16.630 1.00 90.94 111 HIS A C 1
ATOM 877 O O . HIS A 1 111 ? 9.025 1.599 -17.002 1.00 90.94 111 HIS A O 1
ATOM 883 N N . GLN A 1 112 ? 7.852 -0.276 -17.390 1.00 91.31 112 GLN A N 1
ATOM 884 C CA . GLN A 1 112 ? 7.197 0.239 -18.584 1.00 91.31 112 GLN A CA 1
ATOM 885 C C . GLN A 1 112 ? 5.905 0.977 -18.193 1.00 91.31 112 GLN A C 1
ATOM 887 O O . GLN A 1 112 ? 5.325 0.693 -17.141 1.00 91.31 112 GLN A O 1
ATOM 892 N N . PRO A 1 113 ? 5.395 1.900 -19.033 1.00 92.62 113 PRO A N 1
ATOM 893 C CA . PRO A 1 113 ? 4.122 2.573 -18.769 1.00 92.62 113 PRO A CA 1
ATOM 894 C C . PRO A 1 113 ? 2.961 1.602 -18.503 1.00 92.62 113 PRO A C 1
ATOM 896 O O . PRO A 1 113 ? 2.098 1.889 -17.672 1.00 92.62 113 PRO A O 1
ATOM 899 N N . ILE A 1 114 ? 2.964 0.431 -19.150 1.00 92.44 114 ILE A N 1
ATOM 900 C CA . ILE A 1 114 ? 1.946 -0.606 -18.946 1.00 92.44 114 ILE A CA 1
ATOM 901 C C . ILE A 1 114 ? 1.933 -1.139 -17.504 1.00 92.44 114 ILE A C 1
ATOM 903 O O . ILE A 1 114 ? 0.857 -1.308 -16.933 1.00 92.44 114 ILE A O 1
ATOM 907 N N . ASP A 1 115 ? 3.094 -1.293 -16.860 1.00 92.38 115 ASP A N 1
ATOM 908 C CA . ASP A 1 115 ? 3.204 -1.753 -15.469 1.00 92.38 115 ASP A CA 1
ATOM 909 C C . ASP A 1 115 ? 2.525 -0.778 -14.498 1.00 92.38 115 ASP A C 1
ATOM 911 O O . ASP A 1 115 ? 1.957 -1.188 -13.479 1.00 92.38 115 ASP A O 1
ATOM 915 N N . ILE A 1 116 ? 2.595 0.521 -14.817 1.00 94.81 116 ILE A N 1
ATOM 916 C CA . ILE A 1 116 ? 1.977 1.607 -14.050 1.00 94.81 116 ILE A CA 1
ATOM 917 C C . ILE A 1 116 ? 0.462 1.611 -14.257 1.00 94.81 116 ILE A C 1
ATOM 919 O O . ILE A 1 116 ? -0.283 1.740 -13.287 1.00 94.81 116 ILE A O 1
ATOM 923 N N . LEU A 1 117 ? -0.006 1.436 -15.497 1.00 93.69 117 LEU A N 1
ATOM 924 C CA . LEU A 1 117 ? -1.437 1.386 -15.816 1.00 93.69 117 LEU A CA 1
ATOM 925 C C . LEU A 1 117 ? -2.119 0.186 -15.154 1.00 93.69 117 LEU A C 1
ATOM 927 O O . LEU A 1 117 ? -3.146 0.347 -14.495 1.00 93.69 117 LEU A O 1
ATOM 931 N N . VAL A 1 118 ? -1.511 -0.999 -15.250 1.00 93.88 118 VAL A N 1
ATOM 932 C CA . VAL A 1 118 ? -2.016 -2.209 -14.588 1.00 93.88 118 VAL A CA 1
ATOM 933 C C . VAL A 1 118 ? -2.026 -2.022 -13.068 1.00 93.88 118 VAL A C 1
ATOM 935 O O . VAL A 1 118 ? -3.018 -2.344 -12.411 1.00 93.88 118 VAL A O 1
ATOM 938 N N . ALA A 1 119 ? -0.972 -1.429 -12.495 1.00 94.81 119 ALA A N 1
ATOM 939 C CA . ALA A 1 119 ? -0.942 -1.086 -11.075 1.00 94.81 119 ALA A CA 1
ATOM 940 C C . ALA A 1 119 ? -2.072 -0.124 -10.677 1.00 94.81 119 ALA A C 1
ATOM 942 O O . ALA A 1 119 ? -2.705 -0.338 -9.646 1.00 94.81 119 ALA A O 1
ATOM 943 N N . ALA A 1 120 ? -2.357 0.903 -11.481 1.00 92.94 120 ALA A N 1
ATOM 944 C CA . ALA A 1 120 ? -3.429 1.862 -11.219 1.00 92.94 120 ALA A CA 1
ATOM 945 C C . ALA A 1 120 ? -4.824 1.212 -11.268 1.00 92.94 120 ALA A C 1
ATOM 947 O O . ALA A 1 120 ? -5.672 1.515 -10.425 1.00 92.94 120 ALA A O 1
ATOM 948 N N . MET A 1 121 ? -5.053 0.276 -12.197 1.00 93.12 121 MET A N 1
ATOM 949 C CA . MET A 1 121 ? -6.300 -0.497 -12.265 1.00 93.12 121 MET A CA 1
ATOM 950 C C . MET A 1 121 ? -6.510 -1.343 -11.004 1.00 93.12 121 MET A C 1
ATOM 952 O O . MET A 1 121 ? -7.556 -1.242 -10.358 1.00 93.12 121 MET A O 1
ATOM 956 N N . PHE A 1 122 ? -5.504 -2.131 -10.606 1.00 94.31 122 PHE A N 1
ATOM 957 C CA . PHE A 1 122 ? -5.578 -2.915 -9.369 1.00 94.31 122 PHE A CA 1
ATOM 958 C C . PHE A 1 122 ? -5.717 -2.027 -8.138 1.00 94.31 122 PHE A C 1
ATOM 960 O O . PHE A 1 122 ? -6.471 -2.354 -7.225 1.00 94.31 122 PHE A O 1
ATOM 967 N N . LEU A 1 123 ? -5.037 -0.884 -8.119 1.00 93.75 123 LEU A N 1
ATOM 968 C CA . LEU A 1 123 ? -5.112 0.065 -7.022 1.00 93.75 123 LEU A CA 1
ATOM 969 C C . LEU A 1 123 ? -6.536 0.588 -6.808 1.00 93.75 123 LEU A C 1
ATOM 971 O O . LEU A 1 123 ? -6.969 0.697 -5.663 1.00 93.75 123 LEU A O 1
ATOM 975 N N . PHE A 1 124 ? -7.285 0.876 -7.874 1.00 90.31 124 PHE A N 1
ATOM 976 C CA . PHE A 1 124 ? -8.681 1.299 -7.742 1.00 90.31 124 PHE A CA 1
ATOM 977 C C . PHE A 1 124 ? -9.549 0.210 -7.088 1.00 90.31 124 PHE A C 1
ATOM 979 O O . PHE A 1 124 ? -10.320 0.501 -6.167 1.00 90.31 124 PHE A O 1
ATOM 986 N N . LEU A 1 125 ? -9.378 -1.050 -7.503 1.00 92.81 125 LEU A N 1
ATOM 987 C CA . LEU A 1 125 ? -10.076 -2.198 -6.909 1.00 92.81 125 LEU A CA 1
ATOM 988 C C . LEU A 1 125 ? -9.696 -2.385 -5.435 1.00 92.81 125 LEU A C 1
ATOM 990 O O . LEU A 1 125 ? -10.573 -2.506 -4.580 1.00 92.81 125 LEU A O 1
ATOM 994 N N . ILE A 1 126 ? -8.398 -2.327 -5.130 1.00 94.25 126 ILE A N 1
ATOM 995 C CA . ILE A 1 126 ? -7.848 -2.435 -3.776 1.00 94.25 126 ILE A CA 1
ATOM 996 C C . ILE A 1 126 ? -8.409 -1.330 -2.878 1.00 94.25 126 ILE A C 1
ATOM 998 O O . ILE A 1 126 ? -8.942 -1.624 -1.814 1.00 94.25 126 ILE A O 1
ATOM 1002 N N . LEU A 1 127 ? -8.352 -0.062 -3.292 1.00 92.38 127 LEU A N 1
ATOM 1003 C CA . LEU A 1 127 ? -8.867 1.052 -2.491 1.00 92.38 127 LEU A CA 1
ATOM 1004 C C . LEU A 1 127 ? -10.377 0.941 -2.253 1.00 92.38 127 LEU A C 1
ATOM 1006 O O . LEU A 1 127 ? -10.846 1.246 -1.155 1.00 92.38 127 LEU A O 1
ATOM 1010 N N . THR A 1 128 ? -11.135 0.492 -3.256 1.00 90.94 128 THR A N 1
ATOM 1011 C CA . THR A 1 128 ? -12.580 0.251 -3.123 1.00 90.94 128 THR A CA 1
ATOM 1012 C C . THR A 1 128 ? -12.858 -0.837 -2.089 1.00 90.94 128 THR A C 1
ATOM 1014 O O . THR A 1 128 ? -13.658 -0.630 -1.176 1.00 90.94 128 THR A O 1
ATOM 1017 N N . PHE A 1 129 ? -12.137 -1.955 -2.178 1.00 93.75 129 PHE A N 1
ATOM 1018 C CA . PHE A 1 129 ? -12.228 -3.061 -1.230 1.00 93.75 129 PHE A CA 1
ATOM 1019 C C . PHE A 1 129 ? -11.841 -2.640 0.196 1.00 93.75 129 PHE A C 1
ATOM 1021 O O . PHE A 1 129 ? -12.603 -2.862 1.136 1.00 93.75 129 PHE A O 1
ATOM 1028 N N . LEU A 1 130 ? -10.702 -1.962 0.365 1.00 93.50 130 LEU A N 1
ATOM 1029 C CA . LEU A 1 130 ? -10.218 -1.495 1.667 1.00 93.50 130 LEU A CA 1
ATOM 1030 C C . LEU A 1 130 ? -11.222 -0.545 2.334 1.00 93.50 130 LEU A C 1
ATOM 1032 O O . LEU A 1 130 ? -11.527 -0.671 3.518 1.00 93.50 130 LEU A O 1
ATOM 1036 N N . ARG A 1 131 ? -11.807 0.379 1.568 1.00 88.88 131 ARG A N 1
ATOM 1037 C CA . ARG A 1 131 ? -12.854 1.278 2.077 1.00 88.88 131 ARG A CA 1
ATOM 1038 C C . ARG A 1 131 ? -14.102 0.527 2.525 1.00 88.88 131 ARG A C 1
ATOM 1040 O O . ARG A 1 131 ? -14.680 0.909 3.539 1.00 88.88 131 ARG A O 1
ATOM 1047 N N . ALA A 1 132 ? -14.501 -0.516 1.799 1.00 89.19 132 ALA A N 1
ATOM 1048 C CA . ALA A 1 132 ? -15.633 -1.349 2.184 1.00 89.19 132 ALA A CA 1
ATOM 1049 C C . ALA A 1 132 ? -15.357 -2.073 3.509 1.00 89.19 132 ALA A C 1
ATOM 1051 O O . ALA A 1 132 ? -16.168 -1.994 4.430 1.00 89.19 132 ALA A O 1
ATOM 1052 N N . ILE A 1 133 ? -14.179 -2.692 3.658 1.00 92.00 133 ILE A N 1
ATOM 1053 C CA . ILE A 1 133 ? -13.862 -3.434 4.885 1.00 92.00 133 ILE A CA 1
ATOM 1054 C C . ILE A 1 133 ? -13.604 -2.531 6.094 1.00 92.00 133 ILE A C 1
ATOM 1056 O O . ILE A 1 133 ? -13.763 -2.979 7.226 1.00 92.00 133 ILE A O 1
ATOM 1060 N N . MET A 1 134 ? -13.252 -1.255 5.892 1.00 88.44 134 MET A N 1
ATOM 1061 C CA . MET A 1 134 ? -13.059 -0.291 6.983 1.00 88.44 134 MET A CA 1
ATOM 1062 C C . MET A 1 134 ? -14.315 -0.137 7.859 1.00 88.44 134 MET A C 1
ATOM 1064 O O . MET A 1 134 ? -14.190 0.189 9.042 1.00 88.44 134 MET A O 1
ATOM 1068 N N . ALA A 1 135 ? -15.505 -0.381 7.294 1.00 85.50 135 ALA A N 1
ATOM 1069 C CA . ALA A 1 135 ? -16.787 -0.314 7.994 1.00 85.50 135 ALA A CA 1
ATOM 1070 C C . ALA A 1 135 ? -16.995 -1.447 9.016 1.00 85.50 135 ALA A C 1
ATOM 1072 O O . ALA A 1 135 ? -17.816 -1.298 9.922 1.00 85.50 135 ALA A O 1
ATOM 1073 N N . PHE A 1 136 ? -16.258 -2.553 8.893 1.00 88.38 136 PHE A N 1
ATOM 1074 C CA . PHE A 1 136 ? -16.346 -3.673 9.823 1.00 88.38 136 PHE A CA 1
ATOM 1075 C C . PHE A 1 136 ? -15.570 -3.420 11.121 1.00 88.38 136 PHE A C 1
ATOM 1077 O O . PHE A 1 136 ? -14.679 -2.563 11.204 1.00 88.38 136 PHE A O 1
ATOM 1084 N N . ASP A 1 137 ? -15.917 -4.190 12.153 1.00 89.56 137 ASP A N 1
ATOM 1085 C CA . ASP A 1 137 ? -15.178 -4.227 13.409 1.00 89.56 137 ASP A CA 1
ATOM 1086 C C . ASP A 1 137 ? -13.780 -4.847 13.227 1.00 89.56 137 ASP A C 1
ATOM 1088 O O . ASP A 1 137 ? -13.453 -5.454 12.205 1.00 89.56 137 ASP A O 1
ATOM 1092 N N . ILE A 1 138 ? -12.931 -4.676 14.239 1.00 90.62 138 ILE A N 1
ATOM 1093 C CA . ILE A 1 138 ? -11.524 -5.071 14.173 1.00 90.62 138 ILE A CA 1
ATOM 1094 C C . ILE A 1 138 ? -11.325 -6.577 13.943 1.00 90.62 138 ILE A C 1
ATOM 1096 O O . ILE A 1 138 ? -10.419 -6.948 13.197 1.00 90.62 138 ILE A O 1
ATOM 1100 N N . PHE A 1 139 ? -12.170 -7.438 14.520 1.00 92.75 139 PHE A N 1
ATOM 1101 C CA . PHE A 1 139 ? -12.028 -8.889 14.393 1.00 92.75 139 PHE A CA 1
ATOM 1102 C C . PHE A 1 139 ? -12.454 -9.365 13.010 1.00 92.75 139 PHE A C 1
ATOM 1104 O O . PHE A 1 139 ? -11.741 -10.155 12.394 1.00 92.75 139 PHE A O 1
ATOM 1111 N N . SER A 1 140 ? -13.553 -8.821 12.483 1.00 93.31 140 SER A N 1
ATOM 1112 C CA . SER A 1 140 ? -13.988 -9.089 11.110 1.00 93.31 140 SER A CA 1
ATOM 1113 C C . SER A 1 140 ? -12.925 -8.669 10.091 1.00 93.31 140 SER A C 1
ATOM 1115 O O . SER A 1 140 ? -12.595 -9.434 9.184 1.00 93.31 140 SER A O 1
ATOM 1117 N N . ARG A 1 141 ? -12.315 -7.487 10.262 1.00 94.56 141 ARG A N 1
ATOM 1118 C CA . ARG A 1 141 ? -11.220 -7.031 9.384 1.00 94.56 141 ARG A CA 1
ATOM 1119 C C . ARG A 1 141 ? -9.984 -7.919 9.482 1.00 94.56 141 ARG A C 1
ATOM 1121 O O . ARG A 1 141 ? -9.421 -8.272 8.448 1.00 94.56 141 ARG A O 1
ATOM 1128 N N . LEU A 1 142 ? -9.589 -8.308 10.696 1.00 96.31 142 LEU A N 1
ATOM 1129 C CA . LEU A 1 142 ? -8.474 -9.229 10.915 1.00 96.31 142 LEU A CA 1
ATOM 1130 C C . LEU A 1 142 ? -8.731 -10.581 10.239 1.00 96.31 142 LEU A C 1
ATOM 1132 O O . LEU A 1 142 ? -7.859 -11.074 9.532 1.00 96.31 142 LEU A O 1
ATOM 1136 N N . ALA A 1 143 ? -9.927 -11.153 10.397 1.00 97.31 143 ALA A N 1
ATOM 1137 C CA . ALA A 1 143 ? -10.293 -12.421 9.770 1.00 97.31 143 ALA A CA 1
ATOM 1138 C C . ALA A 1 143 ? -10.205 -12.341 8.238 1.00 97.31 143 ALA A C 1
ATOM 1140 O O . ALA A 1 143 ? -9.546 -13.175 7.617 1.00 97.31 143 ALA A O 1
ATOM 1141 N N . ILE A 1 144 ? -10.787 -11.298 7.634 1.00 96.50 144 ILE A N 1
ATOM 1142 C CA . ILE A 1 144 ? -10.704 -11.051 6.186 1.00 96.50 144 ILE A CA 1
ATOM 1143 C C . ILE A 1 144 ? -9.240 -10.930 5.740 1.00 96.50 144 ILE A C 1
ATOM 1145 O O . ILE A 1 144 ? -8.828 -11.570 4.772 1.00 96.50 144 ILE A O 1
ATOM 1149 N N . ALA A 1 145 ? -8.436 -10.143 6.458 1.00 96.56 145 ALA A N 1
ATOM 1150 C CA . ALA A 1 145 ? -7.031 -9.935 6.132 1.00 96.56 145 ALA A CA 1
ATOM 1151 C C . ALA A 1 145 ? -6.210 -11.229 6.250 1.00 96.56 145 ALA A C 1
ATOM 1153 O O . ALA A 1 145 ? -5.361 -11.486 5.396 1.00 96.56 145 ALA A O 1
ATOM 1154 N N . CYS A 1 146 ? -6.486 -12.070 7.250 1.00 97.06 146 CYS A N 1
ATOM 1155 C CA . CYS A 1 146 ? -5.865 -13.384 7.406 1.00 97.06 146 CYS A CA 1
ATOM 1156 C C . CYS A 1 146 ? -6.226 -14.329 6.259 1.00 97.06 146 CYS A C 1
ATOM 1158 O O . CYS A 1 146 ? -5.327 -14.956 5.706 1.00 97.06 146 CYS A O 1
ATOM 1160 N N . VAL A 1 147 ? -7.501 -14.396 5.858 1.00 96.50 147 VAL A N 1
ATOM 1161 C CA . VAL A 1 147 ? -7.949 -15.242 4.737 1.00 96.50 147 VAL A CA 1
ATOM 1162 C C . VAL A 1 147 ? -7.279 -14.815 3.432 1.00 96.50 147 VAL A C 1
ATOM 1164 O O . VAL A 1 147 ? -6.700 -15.649 2.737 1.00 96.50 147 VAL A O 1
ATOM 1167 N N . ILE A 1 148 ? -7.293 -13.515 3.123 1.00 95.31 148 ILE A N 1
ATOM 1168 C CA . ILE A 1 148 ? -6.666 -12.983 1.905 1.00 95.31 148 ILE A CA 1
ATOM 1169 C C . ILE A 1 148 ? -5.157 -13.206 1.931 1.00 95.31 148 ILE A C 1
ATOM 1171 O O . ILE A 1 148 ? -4.590 -13.617 0.919 1.00 95.31 148 ILE A O 1
ATOM 1175 N N . SER A 1 149 ? -4.504 -12.962 3.070 1.00 95.19 149 SER A N 1
ATOM 1176 C CA . SER A 1 149 ? -3.059 -13.162 3.203 1.00 95.19 149 SER A CA 1
ATOM 1177 C C . SER A 1 149 ? -2.691 -14.629 3.037 1.00 95.19 149 SER A C 1
ATOM 1179 O O . SER A 1 149 ? -1.820 -14.937 2.235 1.00 95.19 149 SER A O 1
ATOM 1181 N N . TYR A 1 150 ? -3.389 -15.539 3.722 1.00 93.81 150 TYR A N 1
ATOM 1182 C CA . TYR A 1 150 ? -3.156 -16.977 3.612 1.00 93.81 150 TYR A CA 1
ATOM 1183 C C . TYR A 1 150 ? -3.317 -17.461 2.170 1.00 93.81 150 TYR A C 1
ATOM 1185 O O . TYR A 1 150 ? -2.416 -18.104 1.633 1.00 93.81 150 TYR A O 1
ATOM 1193 N N . TRP A 1 151 ? -4.423 -17.090 1.516 1.00 93.19 151 TRP A N 1
ATOM 1194 C CA . TRP A 1 151 ? -4.667 -17.455 0.124 1.00 93.19 151 TRP A CA 1
ATOM 1195 C C . TRP A 1 151 ? -3.591 -16.881 -0.807 1.00 93.19 151 TRP A C 1
ATOM 1197 O O . TRP A 1 151 ? -2.992 -17.624 -1.579 1.00 93.19 151 TRP A O 1
ATOM 1207 N N . SER A 1 152 ? -3.266 -15.590 -0.678 1.00 92.31 152 SER A N 1
ATOM 1208 C CA . SER A 1 152 ? -2.249 -14.925 -1.508 1.00 92.31 152 SER A CA 1
ATOM 1209 C C . SER A 1 152 ? -0.865 -15.544 -1.323 1.00 92.31 152 SER A C 1
ATOM 1211 O O . SER A 1 152 ? -0.146 -15.750 -2.295 1.00 92.31 152 SER A O 1
ATOM 1213 N N . MET A 1 153 ? -0.491 -15.873 -0.086 1.00 91.38 153 MET A N 1
ATOM 1214 C CA . MET A 1 153 ? 0.806 -16.470 0.229 1.00 91.38 153 MET A CA 1
ATOM 1215 C C . MET A 1 153 ? 0.918 -17.908 -0.267 1.00 91.38 153 MET A C 1
ATOM 1217 O O . MET A 1 153 ? 1.985 -18.325 -0.711 1.00 91.38 153 MET A O 1
ATOM 1221 N N . HIS A 1 154 ? -0.186 -18.655 -0.237 1.00 88.12 154 HIS A N 1
ATOM 1222 C CA . HIS A 1 154 ? -0.233 -20.013 -0.764 1.00 88.12 154 HIS A CA 1
ATOM 1223 C C . HIS A 1 154 ? -0.206 -20.047 -2.299 1.00 88.12 154 HIS A C 1
ATOM 1225 O O . HIS A 1 154 ? 0.451 -20.899 -2.882 1.00 88.12 154 HIS A O 1
ATOM 1231 N N . GLN A 1 155 ? -0.867 -19.100 -2.969 1.00 83.62 155 GLN A N 1
ATOM 1232 C CA . GLN A 1 155 ? -0.820 -18.991 -4.434 1.00 83.62 155 GLN A CA 1
ATOM 1233 C C . GLN A 1 155 ? 0.477 -18.328 -4.933 1.00 83.62 155 GLN A C 1
ATOM 1235 O O . GLN A 1 155 ? 0.925 -18.568 -6.050 1.00 83.62 155 GLN A O 1
ATOM 1240 N N . GLY A 1 156 ? 1.103 -17.493 -4.105 1.00 68.31 156 GLY A N 1
ATOM 1241 C CA . GLY A 1 156 ? 2.298 -16.716 -4.425 1.00 68.31 156 GLY A CA 1
ATOM 1242 C C . GLY A 1 156 ? 3.626 -17.386 -4.069 1.00 68.31 156 GLY A C 1
ATOM 1243 O O . GLY A 1 156 ? 4.610 -16.662 -3.929 1.00 68.31 156 GLY A O 1
ATOM 1244 N N . ILE A 1 157 ? 3.685 -18.719 -3.920 1.00 62.34 157 ILE A N 1
ATOM 1245 C CA . ILE A 1 157 ? 4.885 -19.475 -3.481 1.00 62.34 157 ILE A CA 1
ATOM 1246 C C . ILE A 1 157 ? 6.136 -19.158 -4.329 1.00 62.34 157 ILE A C 1
ATOM 1248 O O . ILE A 1 157 ? 7.258 -19.232 -3.832 1.00 62.34 157 ILE A O 1
ATOM 1252 N N . LEU A 1 158 ? 5.953 -18.732 -5.582 1.00 60.78 158 LEU A N 1
ATOM 1253 C CA . LEU A 1 158 ? 7.030 -18.344 -6.499 1.00 60.78 158 LEU A CA 1
ATOM 1254 C C . LEU A 1 158 ? 7.607 -16.933 -6.244 1.00 60.78 158 LEU A C 1
ATOM 1256 O O . LEU A 1 158 ? 8.644 -16.589 -6.808 1.00 60.78 158 LEU A O 1
ATOM 1260 N N . SER A 1 159 ? 6.973 -16.087 -5.419 1.00 63.84 159 SER A N 1
ATOM 1261 C CA . SER A 1 159 ? 7.408 -14.703 -5.167 1.00 63.84 159 SER A CA 1
ATOM 1262 C C . SER A 1 159 ? 7.649 -14.418 -3.686 1.00 63.84 159 SER A C 1
ATOM 1264 O O . SER A 1 159 ? 6.750 -14.024 -2.947 1.00 63.84 159 SER A O 1
ATOM 1266 N N . ASN A 1 160 ? 8.921 -14.492 -3.291 1.00 76.12 160 ASN A N 1
ATOM 1267 C CA . ASN A 1 160 ? 9.465 -13.841 -2.097 1.00 76.12 160 ASN A CA 1
ATOM 1268 C C . ASN A 1 160 ? 8.665 -14.098 -0.799 1.00 76.12 160 ASN A C 1
ATOM 1270 O O . ASN A 1 160 ? 8.285 -13.175 -0.073 1.00 76.12 160 ASN A O 1
ATOM 1274 N N . THR A 1 161 ? 8.420 -15.377 -0.506 1.00 82.06 161 THR A N 1
ATOM 1275 C CA . THR A 1 161 ? 7.639 -15.870 0.642 1.00 82.06 161 THR A CA 1
ATOM 1276 C C . THR A 1 161 ? 8.092 -15.269 1.976 1.00 82.06 161 THR A C 1
ATOM 1278 O O . THR A 1 161 ? 7.263 -14.926 2.815 1.00 82.06 161 THR A O 1
ATOM 1281 N N . ASN A 1 162 ? 9.398 -15.049 2.160 1.00 87.44 162 ASN A N 1
ATOM 1282 C CA . ASN A 1 162 ? 9.946 -14.421 3.368 1.00 87.44 162 ASN A CA 1
ATOM 1283 C C . ASN A 1 162 ? 9.458 -12.978 3.557 1.00 87.44 162 ASN A C 1
ATOM 1285 O O . ASN A 1 162 ? 9.094 -12.587 4.665 1.00 87.44 162 ASN A O 1
ATOM 1289 N N . VAL A 1 163 ? 9.409 -12.198 2.475 1.00 87.31 163 VAL A N 1
ATOM 1290 C CA . VAL A 1 163 ? 8.904 -10.819 2.504 1.00 87.31 163 VAL A CA 1
ATOM 1291 C C . VAL A 1 163 ? 7.400 -10.795 2.769 1.00 87.31 163 VAL A C 1
ATOM 1293 O O . VAL A 1 163 ? 6.928 -9.975 3.555 1.00 87.31 163 VAL A O 1
ATOM 1296 N N . GLN A 1 164 ? 6.643 -11.731 2.195 1.00 90.88 164 GLN A N 1
ATOM 1297 C CA . GLN A 1 164 ? 5.214 -11.848 2.489 1.00 90.88 164 GLN A CA 1
ATOM 1298 C C . GLN A 1 164 ? 4.964 -12.191 3.968 1.00 90.88 164 GLN A C 1
ATOM 1300 O O . GLN A 1 164 ? 4.150 -11.538 4.619 1.00 90.88 164 GLN A O 1
ATOM 1305 N N . TRP A 1 165 ? 5.719 -13.138 4.540 1.00 92.94 165 TRP A N 1
ATOM 1306 C CA . TRP A 1 165 ? 5.655 -13.462 5.973 1.00 92.94 165 TRP A CA 1
ATOM 1307 C C . TRP A 1 165 ? 6.046 -12.290 6.868 1.00 92.94 165 TRP A C 1
ATOM 1309 O O . TRP A 1 165 ? 5.451 -12.106 7.931 1.00 92.94 165 TRP A O 1
ATOM 1319 N N . PHE A 1 166 ? 7.033 -11.493 6.459 1.00 93.81 166 PHE A N 1
ATOM 1320 C CA . PHE A 1 166 ? 7.409 -10.278 7.172 1.00 93.81 166 PHE A CA 1
ATOM 1321 C C . PHE A 1 166 ? 6.230 -9.300 7.249 1.00 93.81 166 PHE A C 1
ATOM 1323 O O . PHE A 1 166 ? 5.857 -8.885 8.347 1.00 93.81 166 PHE A O 1
ATOM 1330 N N . TYR A 1 167 ? 5.583 -8.994 6.120 1.00 94.69 167 TYR A N 1
ATOM 1331 C CA . TYR A 1 167 ? 4.407 -8.118 6.111 1.00 94.69 167 TYR A CA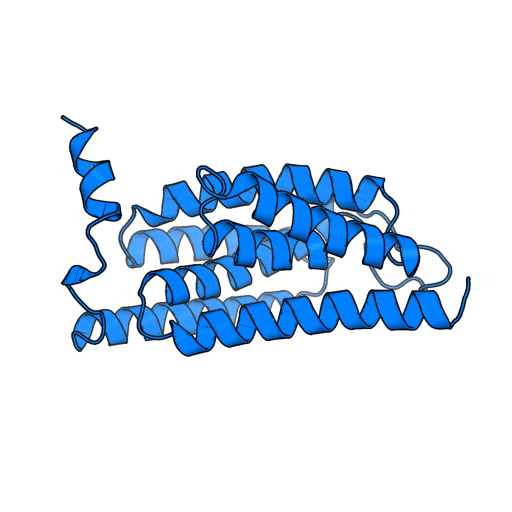 1
ATOM 1332 C C . TYR A 1 167 ? 3.218 -8.717 6.857 1.00 94.69 167 TYR A C 1
ATOM 1334 O O . TYR A 1 167 ? 2.514 -7.987 7.550 1.00 94.69 167 TYR A O 1
ATOM 1342 N N . PHE A 1 168 ? 3.020 -10.035 6.791 1.00 96.12 168 PHE A N 1
ATOM 1343 C CA . PHE A 1 168 ? 1.964 -10.705 7.545 1.00 96.12 168 PHE A CA 1
ATOM 1344 C C . PHE A 1 168 ? 2.147 -10.509 9.053 1.00 96.12 168 PHE A C 1
ATOM 1346 O O . PHE A 1 168 ? 1.218 -10.088 9.738 1.00 96.12 168 PHE A O 1
ATOM 1353 N N . LYS A 1 169 ? 3.362 -10.716 9.576 1.00 96.38 169 LYS A N 1
ATOM 1354 C CA . LYS A 1 169 ? 3.668 -10.484 10.998 1.00 96.38 169 LYS A CA 1
ATOM 1355 C C . LYS A 1 169 ? 3.402 -9.034 11.407 1.00 96.38 169 LYS A C 1
ATOM 1357 O O . LYS A 1 169 ? 2.748 -8.803 12.421 1.00 96.38 169 LYS A O 1
ATOM 1362 N N . TRP A 1 170 ? 3.844 -8.065 10.604 1.00 95.69 170 TRP A N 1
ATOM 1363 C CA . TRP A 1 170 ? 3.591 -6.644 10.870 1.00 95.69 170 TRP A CA 1
ATOM 1364 C C . TRP A 1 170 ? 2.112 -6.273 10.817 1.00 95.69 170 TRP A C 1
ATOM 1366 O O . TRP A 1 170 ? 1.658 -5.473 11.632 1.00 95.69 170 TRP A O 1
ATOM 1376 N N . MET A 1 171 ? 1.343 -6.894 9.924 1.00 96.56 171 MET A N 1
ATOM 1377 C CA . MET A 1 171 ? -0.105 -6.729 9.873 1.00 96.56 171 MET A CA 1
ATOM 1378 C C . MET A 1 171 ? -0.761 -7.192 11.179 1.00 96.56 171 MET A C 1
ATOM 1380 O O . MET A 1 171 ? -1.554 -6.449 11.754 1.00 96.56 171 MET A O 1
ATOM 1384 N N . ILE A 1 172 ? -0.405 -8.382 11.680 1.00 97.25 172 ILE A N 1
ATOM 1385 C CA . ILE A 1 172 ? -0.928 -8.909 12.953 1.00 97.25 172 ILE A CA 1
ATOM 1386 C C . ILE A 1 172 ? -0.548 -7.996 14.124 1.00 97.25 172 ILE A C 1
ATOM 1388 O O . ILE A 1 172 ? -1.403 -7.677 14.950 1.00 97.25 172 ILE A O 1
ATOM 1392 N N . ILE A 1 173 ? 0.698 -7.514 14.167 1.00 95.69 173 ILE A N 1
ATOM 1393 C CA . ILE A 1 173 ? 1.145 -6.547 15.181 1.00 95.69 173 ILE A CA 1
ATOM 1394 C C . ILE A 1 173 ? 0.303 -5.268 15.108 1.00 95.69 173 ILE A C 1
ATOM 1396 O O . ILE A 1 173 ? -0.190 -4.811 16.134 1.00 95.69 173 ILE A O 1
ATOM 1400 N N . ALA A 1 174 ? 0.072 -4.718 13.914 1.00 93.75 174 ALA A N 1
ATOM 1401 C CA . ALA A 1 174 ? -0.733 -3.510 13.737 1.00 93.75 174 ALA A CA 1
ATOM 1402 C C . ALA A 1 174 ? -2.196 -3.699 14.185 1.00 93.75 174 ALA A C 1
ATOM 1404 O O . ALA A 1 174 ? -2.787 -2.781 14.754 1.00 93.75 174 ALA A O 1
ATOM 1405 N N . TYR A 1 175 ? -2.786 -4.882 13.979 1.00 95.00 175 TYR A N 1
ATOM 1406 C CA . TYR A 1 175 ? -4.097 -5.225 14.549 1.00 95.00 175 TYR A CA 1
ATOM 1407 C C . TYR A 1 175 ? -4.059 -5.325 16.080 1.00 95.00 175 TYR A C 1
ATOM 1409 O O . TYR A 1 175 ? -4.955 -4.807 16.747 1.00 95.00 175 TYR A O 1
ATOM 1417 N N . GLY A 1 176 ? -3.016 -5.933 16.651 1.00 94.00 176 GLY A N 1
ATOM 1418 C CA . GLY A 1 176 ? -2.830 -6.014 18.103 1.00 94.00 176 GLY A CA 1
ATOM 1419 C C . GLY A 1 176 ? -2.683 -4.640 18.763 1.00 94.00 176 GLY A C 1
ATOM 1420 O O . GLY A 1 176 ? -3.319 -4.372 19.783 1.00 94.00 176 GLY A O 1
ATOM 1421 N N . VAL A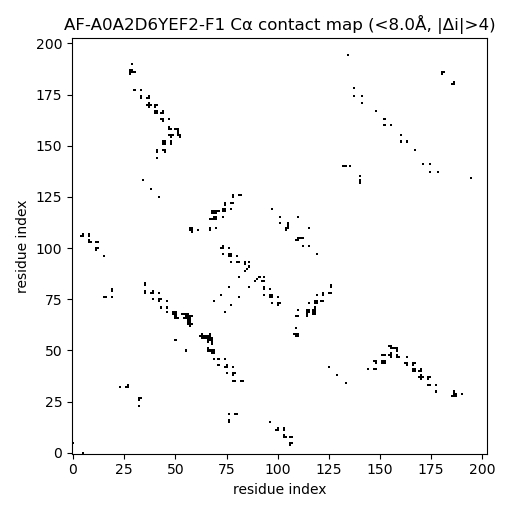 1 177 ? -1.910 -3.741 18.147 1.00 92.56 177 VAL A N 1
ATOM 1422 C CA . VAL A 1 177 ? -1.744 -2.354 18.609 1.00 92.56 177 VAL A CA 1
ATOM 1423 C C . VAL A 1 177 ? -3.063 -1.590 18.516 1.00 92.56 177 VAL A C 1
ATOM 1425 O O . VAL A 1 177 ? -3.442 -0.932 19.482 1.00 92.56 177 VAL A O 1
ATOM 1428 N N . GLU A 1 178 ? -3.806 -1.708 17.407 1.00 91.88 178 GLU A N 1
ATOM 1429 C CA . GLU A 1 178 ? -5.121 -1.064 17.290 1.00 91.88 178 GLU A CA 1
ATOM 1430 C C . GLU A 1 178 ? -6.085 -1.559 18.378 1.00 91.88 178 GLU A C 1
ATOM 1432 O O . GLU A 1 178 ? -6.770 -0.754 19.010 1.00 91.88 178 GLU A O 1
ATOM 1437 N N . TYR A 1 179 ? -6.125 -2.869 18.635 1.00 91.88 179 TYR A N 1
ATOM 1438 C CA . TYR A 1 179 ? -6.959 -3.443 19.691 1.00 91.88 179 TYR A CA 1
ATOM 1439 C C . TYR A 1 179 ? -6.596 -2.887 21.074 1.00 91.88 179 TYR A C 1
ATOM 1441 O O . TYR A 1 179 ? -7.481 -2.467 21.824 1.00 91.88 179 TYR A O 1
ATOM 1449 N N . LEU A 1 180 ? -5.300 -2.828 21.397 1.00 92.19 180 LEU A N 1
ATOM 1450 C CA . LEU A 1 180 ? -4.818 -2.255 22.652 1.00 92.19 180 LEU A CA 1
ATOM 1451 C C . LEU A 1 180 ? -5.224 -0.782 22.780 1.00 92.19 180 LEU A C 1
ATOM 1453 O O . LEU A 1 180 ? -5.768 -0.385 23.807 1.00 92.19 180 LEU A O 1
ATOM 1457 N N . PHE A 1 181 ? -5.026 0.008 21.723 1.00 91.38 181 PHE A N 1
ATOM 1458 C CA . PHE A 1 181 ? -5.379 1.428 21.695 1.00 91.38 181 PHE A CA 1
ATOM 1459 C C . PHE A 1 181 ? -6.888 1.653 21.863 1.00 91.38 181 PHE A C 1
ATOM 1461 O O . PHE A 1 181 ? -7.290 2.580 22.566 1.00 91.38 181 PHE A O 1
ATOM 1468 N N . GLN A 1 182 ? -7.733 0.784 21.293 1.00 87.88 182 GLN A N 1
ATOM 1469 C CA . GLN A 1 182 ? -9.182 0.816 21.530 1.00 87.88 182 GLN A CA 1
ATOM 1470 C C . GLN A 1 182 ? -9.530 0.516 22.993 1.00 87.88 182 GLN A C 1
ATOM 1472 O O . GLN A 1 182 ? -10.426 1.149 23.544 1.00 87.88 182 GLN A O 1
ATOM 1477 N N . ARG A 1 183 ? -8.826 -0.424 23.636 1.00 87.62 183 ARG A N 1
ATOM 1478 C CA . ARG A 1 183 ? -9.093 -0.832 25.026 1.00 87.62 183 ARG A CA 1
ATOM 1479 C C . ARG A 1 183 ? -8.691 0.211 26.058 1.00 87.62 183 ARG A C 1
ATOM 1481 O O . ARG A 1 183 ? -9.416 0.386 27.030 1.00 87.62 183 ARG A O 1
ATOM 1488 N N . ILE A 1 184 ? -7.572 0.898 25.846 1.00 90.62 184 ILE A N 1
ATOM 1489 C CA . ILE A 1 184 ? -7.087 1.937 26.768 1.00 90.62 184 ILE A CA 1
ATOM 1490 C C . ILE A 1 184 ? -7.699 3.318 26.488 1.00 90.62 184 ILE A C 1
ATOM 1492 O O . ILE A 1 184 ? -7.321 4.289 27.133 1.00 90.62 184 ILE A O 1
ATOM 1496 N N . GLY A 1 185 ? -8.613 3.426 25.515 1.00 83.31 185 GLY A N 1
ATOM 1497 C CA . GLY A 1 185 ? -9.233 4.699 25.141 1.00 83.31 185 GLY A CA 1
ATOM 1498 C C . GLY A 1 185 ? -8.251 5.700 24.524 1.00 83.31 185 GLY A C 1
ATOM 1499 O O . GLY A 1 185 ? -8.435 6.901 24.673 1.00 83.31 185 GLY A O 1
ATOM 1500 N N . PHE A 1 186 ? -7.203 5.218 23.846 1.00 83.62 186 PHE A N 1
ATOM 1501 C CA . PHE A 1 186 ? -6.162 6.068 23.254 1.00 83.62 186 PHE A CA 1
ATOM 1502 C C . PHE A 1 186 ? -6.677 6.918 22.085 1.00 83.62 186 PHE A C 1
ATOM 1504 O O . PHE A 1 186 ? -6.154 7.994 21.805 1.00 83.62 186 PHE A O 1
ATOM 1511 N N . TYR A 1 187 ? -7.691 6.416 21.377 1.00 80.19 187 TYR A N 1
ATOM 1512 C CA . TYR A 1 187 ? -8.297 7.112 20.249 1.00 80.19 187 TYR A CA 1
ATOM 1513 C C . TYR A 1 187 ? -9.224 8.228 20.725 1.00 80.19 187 TYR A C 1
ATOM 1515 O O . TYR A 1 187 ? -10.110 7.984 21.542 1.00 80.19 187 TYR A O 1
ATOM 1523 N N . ASP A 1 188 ? -9.087 9.420 20.139 1.00 63.81 188 ASP A N 1
ATOM 1524 C CA . ASP A 1 188 ? -10.020 10.521 20.378 1.00 63.81 188 ASP A CA 1
ATOM 1525 C C . ASP A 1 188 ? -11.441 10.125 19.908 1.00 63.81 188 ASP A C 1
ATOM 1527 O O . ASP A 1 188 ? -11.660 9.897 18.707 1.00 63.81 188 ASP A O 1
ATOM 1531 N N . PRO A 1 189 ? -12.431 10.050 20.821 1.00 55.81 189 PRO A N 1
ATOM 1532 C CA . PRO A 1 189 ? -13.800 9.665 20.485 1.00 55.81 189 PRO A CA 1
ATOM 1533 C C . PRO A 1 189 ? -14.482 10.641 19.509 1.00 55.81 189 PRO A C 1
ATOM 1535 O O . PRO A 1 189 ? -15.418 10.252 18.805 1.00 55.81 189 PRO A O 1
ATOM 1538 N N . ASN A 1 190 ? -14.005 11.887 19.396 1.00 51.72 190 ASN A N 1
ATOM 1539 C CA . ASN A 1 190 ? -14.587 12.907 18.518 1.00 51.72 190 ASN A CA 1
ATOM 1540 C C . ASN A 1 190 ? -14.150 12.795 17.049 1.00 51.72 190 ASN A C 1
ATOM 1542 O O . ASN A 1 190 ? -14.793 13.379 16.170 1.00 51.72 190 ASN A O 1
ATOM 1546 N N . GLN A 1 191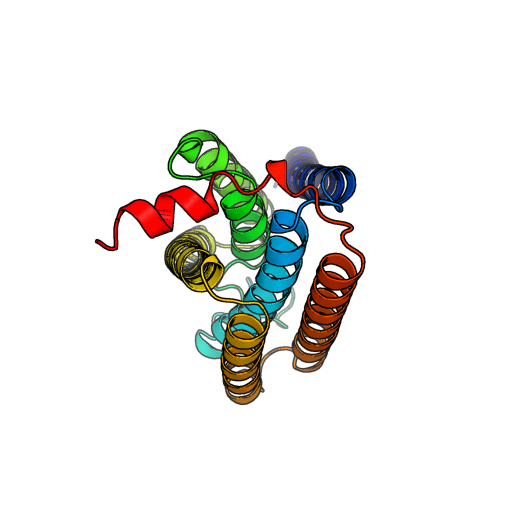 ? -13.114 12.009 16.741 1.00 53.91 191 GLN A N 1
ATOM 1547 C CA . GLN A 1 191 ? -12.604 11.849 15.371 1.00 53.91 191 GLN A CA 1
ATOM 1548 C C . GLN A 1 191 ? -13.467 10.925 14.489 1.00 53.91 191 GLN A C 1
ATOM 1550 O O . GLN A 1 191 ? -13.237 10.789 13.287 1.00 53.91 191 GLN A O 1
ATOM 1555 N N . PHE A 1 192 ? -14.519 10.324 15.052 1.00 51.53 192 PHE A N 1
ATOM 1556 C CA . PHE A 1 192 ? -15.338 9.292 14.409 1.00 51.53 192 PHE A CA 1
ATOM 1557 C C . PHE A 1 192 ? -16.585 9.769 13.647 1.00 51.53 192 PHE A C 1
ATOM 1559 O O . PHE A 1 192 ? -17.359 8.943 13.149 1.00 51.53 192 PHE A O 1
ATOM 1566 N N . LYS A 1 193 ? -16.777 11.080 13.462 1.00 44.66 193 LYS A N 1
ATOM 1567 C CA . LYS A 1 193 ? -17.965 11.625 12.765 1.00 44.66 193 LYS A CA 1
ATOM 1568 C C . LYS A 1 193 ? -18.083 11.243 11.277 1.00 44.66 193 LYS A C 1
ATOM 1570 O O . LYS A 1 193 ? -19.089 11.563 10.646 1.00 44.66 193 LYS A O 1
ATOM 1575 N N . TRP A 1 194 ? -17.090 10.568 10.694 1.00 41.00 194 TRP A N 1
ATOM 1576 C CA . TRP A 1 194 ? -17.141 10.088 9.306 1.00 41.00 194 TRP A CA 1
ATOM 1577 C C . TRP A 1 194 ? -17.693 8.667 9.145 1.00 41.00 194 TRP A C 1
ATOM 1579 O O . TRP A 1 194 ? -18.392 8.413 8.168 1.00 41.00 194 TRP A O 1
ATOM 1589 N N . VAL A 1 195 ? -17.455 7.761 10.100 1.00 45.06 195 VAL A N 1
ATOM 1590 C CA . VAL A 1 195 ? -17.992 6.384 10.035 1.00 45.06 195 VAL A CA 1
ATOM 1591 C C . VAL A 1 195 ? -19.474 6.364 10.420 1.00 45.06 195 VAL A C 1
ATOM 1593 O O . VAL A 1 195 ? -20.255 5.616 9.838 1.00 45.06 195 VAL A O 1
ATOM 1596 N N . GLN A 1 196 ? -19.906 7.257 11.318 1.00 39.81 196 GLN A N 1
ATOM 1597 C CA . GLN A 1 196 ? -21.324 7.390 11.671 1.00 39.81 196 GLN A CA 1
ATOM 1598 C C . GLN A 1 196 ? -22.205 7.862 10.505 1.00 39.81 196 GLN A C 1
ATOM 1600 O O . GLN A 1 196 ? -23.379 7.515 10.477 1.00 39.81 196 GLN A O 1
ATOM 1605 N N . ARG A 1 197 ? -21.660 8.557 9.493 1.00 42.97 197 ARG A N 1
ATOM 1606 C CA . ARG A 1 197 ? -22.442 8.927 8.297 1.00 42.97 197 ARG A CA 1
ATOM 1607 C C . ARG A 1 197 ? -22.764 7.746 7.382 1.00 42.97 197 ARG A C 1
ATOM 1609 O O . ARG A 1 197 ? -23.687 7.865 6.591 1.00 42.97 197 ARG A O 1
ATOM 1616 N N . LEU A 1 198 ? -22.056 6.619 7.490 1.00 40.91 198 LEU A N 1
ATOM 1617 C CA . LEU A 1 198 ? -22.378 5.413 6.718 1.00 40.91 198 LEU A CA 1
ATOM 1618 C C . LEU A 1 198 ? -23.505 4.584 7.355 1.00 40.91 198 LEU A C 1
ATOM 1620 O O . LEU A 1 198 ? -24.182 3.864 6.633 1.00 40.91 198 LEU A O 1
ATOM 1624 N N . ARG A 1 199 ? -23.774 4.734 8.663 1.00 37.38 199 ARG A N 1
ATOM 1625 C CA . ARG A 1 199 ? -24.961 4.136 9.313 1.00 37.38 199 ARG A CA 1
ATOM 1626 C C . ARG A 1 199 ? -26.266 4.883 9.026 1.00 37.38 199 ARG A C 1
ATOM 1628 O O . ARG A 1 199 ? -27.331 4.335 9.262 1.00 37.38 199 ARG A O 1
ATOM 1635 N N . VAL A 1 200 ? -26.196 6.115 8.522 1.00 37.91 200 VAL A N 1
ATOM 1636 C CA . VAL A 1 200 ? -27.391 6.920 8.204 1.00 37.91 200 VAL A CA 1
ATOM 1637 C C . VAL A 1 200 ? -27.986 6.552 6.834 1.00 37.91 200 VAL A C 1
ATOM 1639 O O . VAL A 1 200 ? -29.100 6.951 6.537 1.00 37.91 200 VAL A O 1
ATOM 1642 N N . TYR A 1 201 ? -27.297 5.739 6.024 1.00 35.22 201 TYR A N 1
ATOM 1643 C CA . TYR A 1 201 ? -27.806 5.253 4.731 1.00 35.22 201 TYR A CA 1
ATOM 1644 C C . TYR A 1 201 ? -28.227 3.772 4.751 1.00 35.22 201 TYR A C 1
ATOM 1646 O O . TYR A 1 201 ? -28.371 3.166 3.693 1.00 35.22 201 TYR A O 1
ATOM 1654 N N . SER A 1 202 ? -28.391 3.175 5.936 1.00 31.30 202 SER A N 1
ATOM 1655 C CA . SER A 1 202 ? -28.871 1.794 6.104 1.00 31.30 202 SER A CA 1
ATOM 1656 C C . SER A 1 202 ? -30.207 1.703 6.856 1.00 31.30 202 SER A C 1
ATOM 1658 O O . SER A 1 202 ? -30.451 0.702 7.528 1.00 31.30 202 SER A O 1
ATOM 1660 N N . LEU A 1 203 ? -31.041 2.744 6.771 1.00 36.09 203 LEU A N 1
ATOM 1661 C CA . LEU A 1 203 ? -32.454 2.734 7.162 1.00 36.09 203 LEU A CA 1
ATOM 1662 C C . LEU A 1 203 ? -33.294 3.239 5.991 1.00 36.09 203 LEU A C 1
ATOM 1664 O O . LEU A 1 203 ? -32.923 4.304 5.447 1.00 36.09 203 LEU A O 1
#

Secondary structure (DSSP, 8-state):
--HHHHHHHHHHHHHHHHHHHHHHHHTTTSHHHHHHHHHHHHHHHHHHHHHHHH-PBPPGGG-SSSB-SSPHHHHHHHHHHHHHS-TTT-HHHHHHHHHHHHHHHHHTTSS-HHHHHHHHHHHHHHHHHHHHHTTS-HHHHHHHHHHHHHHHHHHTTTS-HHHHHHHHHHHHHHHHHHHHHHHTT-S-GGGGTTTGGGGGG--